Protein AF-A0A5X1EM19-F1 (afdb_monomer_lite)

Secondary structure (DSSP, 8-state):
----------PPPPPP--EEGGGS-HHHHHHHHHHTTTS--SEE-HHHHHHHHHHHH-TT-HHHHHHHHHHHH-HHHHT--HHHHHHHHHHHHHHS-TTSPPPPHHHHHHHHHHHHHS-HHHHHHHHHHHHHHHHSS-------SS------S----------SPPPHHHHHHHHHHTT-SS--TT--HHHHHHHHHHHHTT-HHHHHHHHH-

InterPro domains:
  IPR010584 Exodeoxyribonuclease 8 [PF06630] (14-67)

Radius of gyration: 32.87 Å; chains: 1; bounding box: 52×90×94 Å

Foldseek 3Di:
DDDDDDPPPPDPPDDFDKDALVPDDLLLLLLLLLVCQLDQDRIDTPVSSVVSVVLVVPPVQLQSVLSSVLCVVAPCSVVDDSVVSNVLSVLSCLLAPPPDDRDDSVLSNVLVNVLSVDDPVCNVVSSVVSNVCVVPVPDPPPCPDDDPPPPDPDDPPPPPPPPDDDDPVNVQLVVLLVVDPPDDPVDCVVSSVSSVVCVVVVPVVSVVVVVVD

Structure (mmCIF, N/CA/C/O backbone):
data_AF-A0A5X1EM19-F1
#
_entry.id   AF-A0A5X1EM19-F1
#
loop_
_atom_site.group_PDB
_atom_site.id
_atom_site.type_symbol
_atom_site.label_atom_id
_atom_site.label_alt_id
_atom_site.label_comp_id
_atom_site.label_asym_id
_atom_site.label_entity_id
_atom_site.label_seq_id
_atom_site.pdbx_PDB_ins_code
_atom_site.Cartn_x
_atom_site.Cartn_y
_atom_site.Cartn_z
_atom_site.occupancy
_atom_site.B_iso_or_equiv
_atom_site.auth_seq_id
_atom_site.auth_comp_id
_atom_site.auth_asym_id
_atom_site.auth_atom_id
_atom_site.pdbx_PDB_model_num
ATOM 1 N N . ALA A 1 1 ? -10.021 -37.398 -59.381 1.00 45.16 1 ALA A N 1
ATOM 2 C CA . ALA A 1 1 ? -8.835 -36.879 -58.677 1.00 45.16 1 ALA A CA 1
ATOM 3 C C . ALA A 1 1 ? -8.869 -35.364 -58.785 1.00 45.16 1 ALA A C 1
ATOM 5 O O . ALA A 1 1 ? -9.026 -34.865 -59.891 1.00 45.16 1 ALA A O 1
ATOM 6 N N . GLY A 1 2 ? -8.841 -34.663 -57.658 1.00 38.62 2 GLY A N 1
ATOM 7 C CA . GLY A 1 2 ? -8.964 -33.209 -57.589 1.00 38.62 2 GLY A CA 1
ATOM 8 C C . GLY A 1 2 ? -9.029 -32.794 -56.127 1.00 38.62 2 GLY A C 1
ATOM 9 O O . GLY A 1 2 ? -10.111 -32.572 -55.596 1.00 38.62 2 GLY A O 1
ATOM 10 N N . GLU A 1 3 ? -7.874 -32.842 -55.469 1.00 43.78 3 GLU A N 1
ATOM 11 C CA . GLU A 1 3 ? -7.658 -32.406 -54.091 1.00 43.78 3 GLU A CA 1
ATOM 12 C C . GLU A 1 3 ? -7.867 -30.890 -53.988 1.00 43.78 3 GLU A C 1
ATOM 14 O O . GLU A 1 3 ? -7.172 -30.119 -54.645 1.00 43.78 3 GLU A O 1
ATOM 19 N N . ASN A 1 4 ? -8.801 -30.458 -53.141 1.00 42.69 4 ASN A N 1
ATOM 20 C CA . ASN A 1 4 ? -8.878 -29.069 -52.697 1.00 42.69 4 ASN A CA 1
ATOM 21 C C . ASN A 1 4 ? -8.071 -28.948 -51.403 1.00 42.69 4 ASN A C 1
ATOM 23 O O . ASN A 1 4 ? -8.562 -29.258 -50.318 1.00 42.69 4 ASN A O 1
ATOM 27 N N . GLY A 1 5 ? -6.811 -28.537 -51.551 1.00 42.53 5 GLY A N 1
ATOM 28 C CA . GLY A 1 5 ? -5.924 -28.206 -50.444 1.00 42.53 5 GLY A CA 1
ATOM 29 C C . GLY A 1 5 ? -6.443 -26.998 -49.667 1.00 42.53 5 GLY A C 1
ATOM 30 O O . GLY A 1 5 ? -6.627 -25.914 -50.220 1.00 42.53 5 GLY A O 1
ATOM 31 N N . ILE A 1 6 ? -6.672 -27.197 -48.373 1.00 49.31 6 ILE A N 1
ATOM 32 C CA . ILE A 1 6 ? -6.905 -26.134 -47.399 1.00 49.31 6 ILE A CA 1
ATOM 33 C C . ILE A 1 6 ? -5.574 -25.391 -47.241 1.00 49.31 6 ILE A C 1
ATOM 35 O O . ILE A 1 6 ? -4.603 -25.954 -46.741 1.00 49.31 6 ILE A O 1
ATOM 39 N N . GLN A 1 7 ? -5.508 -24.139 -47.695 1.00 47.47 7 GLN A N 1
ATOM 40 C CA . GLN A 1 7 ? -4.417 -23.237 -47.333 1.00 47.47 7 GLN A CA 1
ATOM 41 C C . GLN A 1 7 ? -4.579 -22.864 -45.855 1.00 47.47 7 GLN A C 1
ATOM 43 O O . GLN A 1 7 ? -5.293 -21.923 -45.515 1.00 47.47 7 GLN A O 1
ATOM 48 N N . GLU A 1 8 ? -3.920 -23.610 -44.969 1.00 45.28 8 GLU A N 1
ATOM 49 C CA . GLU A 1 8 ? -3.631 -23.136 -43.618 1.00 45.28 8 GLU A CA 1
ATOM 50 C C . GLU A 1 8 ? -2.734 -21.899 -43.731 1.00 45.28 8 GLU A C 1
ATOM 52 O O . GLU A 1 8 ? -1.551 -21.977 -44.071 1.00 45.28 8 GLU A O 1
ATOM 57 N N . SER A 1 9 ? -3.314 -20.725 -43.481 1.00 44.69 9 SER A N 1
ATOM 58 C CA . SER A 1 9 ? -2.571 -19.482 -43.320 1.00 44.69 9 SER A CA 1
ATOM 59 C C . SER A 1 9 ? -1.727 -19.586 -42.051 1.00 44.69 9 SER A C 1
ATOM 61 O O . SER A 1 9 ? -2.188 -19.287 -40.947 1.00 44.69 9 SER A O 1
ATOM 63 N N . HIS A 1 10 ? -0.490 -20.045 -42.201 1.00 47.53 10 HIS A N 1
ATOM 64 C CA . HIS A 1 10 ? 0.471 -20.109 -41.114 1.00 47.53 10 HIS A CA 1
ATOM 65 C C . HIS A 1 10 ? 0.969 -18.685 -40.817 1.00 47.53 10 HIS A C 1
ATOM 67 O O . HIS A 1 10 ? 1.990 -18.238 -41.334 1.00 47.53 10 HIS A O 1
ATOM 73 N N . ASN A 1 11 ? 0.204 -17.934 -40.019 1.00 56.44 11 ASN A N 1
ATOM 74 C CA . ASN A 1 11 ? 0.728 -16.731 -39.381 1.00 56.44 11 ASN A CA 1
ATOM 75 C C . ASN A 1 11 ? 1.816 -17.180 -38.391 1.00 56.44 11 ASN A C 1
ATOM 77 O O . ASN A 1 11 ? 1.514 -18.004 -37.521 1.00 56.44 11 ASN A O 1
ATOM 81 N N . PRO A 1 12 ? 3.061 -16.679 -38.488 1.00 57.03 12 PRO A N 1
ATOM 82 C CA . PRO A 1 12 ? 4.057 -16.947 -37.462 1.00 57.03 12 PRO A CA 1
ATOM 83 C C . PRO A 1 12 ? 3.532 -16.417 -36.116 1.00 57.03 12 PRO A C 1
ATOM 85 O O . PRO A 1 12 ? 2.888 -15.361 -36.099 1.00 57.03 12 PRO A O 1
ATOM 88 N N . PRO A 1 13 ? 3.759 -17.125 -34.993 1.00 59.47 13 PRO A N 1
ATOM 89 C CA . PRO A 1 13 ? 3.325 -16.643 -33.690 1.00 59.47 13 PRO A CA 1
ATOM 90 C C . PRO A 1 13 ? 3.940 -15.262 -33.463 1.00 59.47 13 PRO A C 1
ATOM 92 O O . PRO A 1 13 ? 5.154 -15.086 -33.582 1.00 59.47 13 PRO A O 1
ATOM 95 N N . ALA A 1 14 ? 3.094 -14.265 -33.202 1.00 71.19 14 ALA A N 1
ATOM 96 C CA . ALA A 1 14 ? 3.557 -12.927 -32.877 1.00 71.19 14 ALA A CA 1
ATOM 97 C C . ALA A 1 14 ? 4.493 -13.035 -31.668 1.00 71.19 14 ALA A C 1
ATOM 99 O O . ALA A 1 14 ? 4.086 -13.537 -30.619 1.00 71.19 14 ALA A O 1
ATOM 100 N N . ASN A 1 15 ? 5.751 -12.611 -31.825 1.00 70.19 15 ASN A N 1
ATOM 101 C CA . ASN A 1 15 ? 6.691 -12.590 -30.710 1.00 70.19 15 ASN A CA 1
ATOM 102 C C . ASN A 1 15 ? 6.058 -11.814 -29.545 1.00 70.19 15 ASN A C 1
ATOM 104 O O . ASN A 1 15 ? 5.542 -10.713 -29.774 1.00 70.19 15 ASN A O 1
ATOM 108 N N . PRO A 1 16 ? 6.081 -12.359 -28.315 1.00 75.88 16 PRO A N 1
ATOM 109 C CA . PRO A 1 16 ? 5.455 -11.707 -27.179 1.00 75.88 16 PRO A CA 1
ATOM 110 C C . PRO A 1 16 ? 6.093 -10.334 -26.971 1.00 75.88 16 PRO A C 1
ATOM 112 O O . PRO A 1 16 ? 7.309 -10.204 -26.816 1.00 75.88 16 PRO A O 1
ATOM 115 N N . GLN A 1 17 ? 5.266 -9.289 -27.003 1.00 85.12 17 GLN A N 1
ATOM 116 C CA . GLN A 1 17 ? 5.726 -7.929 -26.762 1.00 85.12 17 GLN A CA 1
ATOM 117 C C . GLN A 1 17 ? 5.979 -7.753 -25.262 1.00 85.12 17 GLN A C 1
ATOM 119 O O . GLN A 1 17 ? 5.046 -7.555 -24.484 1.00 85.12 17 GLN A O 1
ATOM 124 N N . LEU A 1 18 ? 7.250 -7.840 -24.866 1.00 93.25 18 LEU A N 1
ATOM 125 C CA . LEU A 1 18 ? 7.687 -7.694 -23.481 1.00 93.25 18 LEU A CA 1
ATOM 126 C C . LEU A 1 18 ? 7.931 -6.222 -23.136 1.00 93.25 18 LEU A C 1
ATOM 128 O O . LEU A 1 18 ? 8.628 -5.502 -23.850 1.00 93.25 18 LEU A O 1
ATOM 132 N N . THR A 1 19 ? 7.374 -5.777 -22.014 1.00 94.31 19 THR A N 1
ATOM 133 C CA . THR A 1 19 ? 7.597 -4.445 -21.441 1.00 94.31 19 THR A CA 1
ATOM 134 C C . THR A 1 19 ? 8.370 -4.578 -20.136 1.00 94.31 19 THR A C 1
ATOM 136 O O . THR A 1 19 ? 8.009 -5.384 -19.286 1.00 94.31 19 THR A O 1
ATOM 139 N N . VAL A 1 20 ? 9.415 -3.773 -19.945 1.00 96.00 20 VAL A N 1
ATOM 140 C CA . VAL A 1 20 ? 10.201 -3.761 -18.701 1.00 96.00 20 VAL A CA 1
ATOM 141 C C . VAL A 1 20 ? 9.358 -3.185 -17.560 1.00 96.00 20 VAL A C 1
ATOM 143 O O . VAL A 1 20 ? 8.893 -2.047 -17.660 1.00 96.00 20 VAL A O 1
ATOM 146 N N . VAL A 1 21 ? 9.207 -3.921 -16.454 1.00 95.19 21 VAL A N 1
ATOM 147 C CA . VAL A 1 21 ? 8.335 -3.524 -15.330 1.00 95.19 21 VAL A CA 1
ATOM 148 C C . VAL A 1 21 ? 8.723 -2.159 -14.769 1.00 95.19 21 VAL A C 1
ATOM 150 O O . VAL A 1 21 ? 7.861 -1.304 -14.595 1.00 95.19 21 VAL A O 1
ATOM 153 N N . ALA A 1 22 ? 10.018 -1.889 -14.593 1.00 93.94 22 ALA A N 1
ATOM 154 C CA . ALA A 1 22 ? 10.515 -0.626 -14.040 1.00 93.94 22 ALA A CA 1
ATOM 155 C C . ALA A 1 22 ? 10.118 0.634 -14.844 1.00 93.94 22 ALA A C 1
ATOM 157 O O . ALA A 1 22 ? 10.191 1.739 -14.311 1.00 93.94 22 ALA A O 1
ATOM 158 N N . THR A 1 23 ? 9.694 0.483 -16.106 1.00 95.00 23 THR A N 1
ATOM 159 C CA . THR A 1 23 ? 9.235 1.596 -16.961 1.00 95.00 23 THR A CA 1
ATOM 160 C C . THR A 1 23 ? 7.747 1.919 -16.798 1.00 95.00 23 THR A C 1
ATOM 162 O O . THR A 1 23 ? 7.272 2.925 -17.323 1.00 95.00 23 THR A O 1
ATOM 165 N N . LEU A 1 24 ? 6.999 1.079 -16.078 1.00 95.56 24 LEU A N 1
ATOM 166 C CA . LEU A 1 24 ? 5.566 1.248 -15.861 1.00 95.56 24 LEU A CA 1
ATOM 167 C C . LEU A 1 24 ? 5.269 2.279 -14.754 1.00 95.56 24 LEU A C 1
ATOM 169 O O . LEU A 1 24 ? 6.118 2.545 -13.896 1.00 95.56 24 LEU A O 1
ATOM 173 N N . PRO A 1 25 ? 4.042 2.834 -14.712 1.00 95.75 25 PRO A N 1
ATOM 174 C CA . PRO A 1 25 ? 3.585 3.636 -13.580 1.00 95.75 25 PRO A CA 1
ATOM 175 C C . PRO A 1 25 ? 3.694 2.867 -12.256 1.00 95.75 25 PRO A C 1
ATOM 177 O O . PRO A 1 25 ? 3.561 1.646 -12.221 1.00 95.75 25 PRO A O 1
ATOM 180 N N . PHE A 1 26 ? 3.892 3.578 -11.143 1.00 96.81 26 PHE A N 1
ATOM 181 C CA . PHE A 1 26 ? 4.164 2.962 -9.836 1.00 96.81 26 PHE A CA 1
ATOM 182 C C . PHE A 1 26 ? 3.130 1.903 -9.419 1.00 96.81 26 PHE A C 1
ATOM 184 O O . PHE A 1 26 ? 3.513 0.806 -9.019 1.00 96.81 26 PHE A O 1
ATOM 191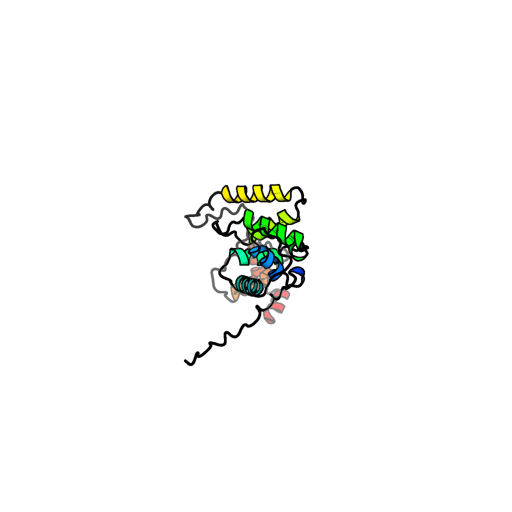 N N . ARG A 1 27 ? 1.830 2.182 -9.579 1.00 97.00 27 ARG A N 1
ATOM 192 C CA . ARG A 1 27 ? 0.767 1.206 -9.285 1.00 97.00 27 ARG A CA 1
ATOM 193 C C . ARG A 1 27 ? 0.921 -0.075 -10.097 1.00 97.00 27 ARG A C 1
ATOM 195 O O . ARG A 1 27 ? 0.879 -1.161 -9.536 1.00 97.00 27 ARG A O 1
ATOM 202 N N . HIS A 1 28 ? 1.192 0.050 -11.394 1.00 97.31 28 HIS A N 1
ATOM 203 C CA . HIS A 1 28 ? 1.405 -1.097 -12.272 1.00 97.31 28 HIS A CA 1
ATOM 204 C C . HIS A 1 28 ? 2.654 -1.893 -11.887 1.00 97.31 28 HIS A C 1
ATOM 206 O O . HIS A 1 28 ? 2.644 -3.110 -12.003 1.00 97.31 28 HIS A O 1
ATOM 212 N N . ARG A 1 29 ? 3.712 -1.234 -11.399 1.00 97.50 29 ARG A N 1
ATOM 213 C CA . ARG A 1 29 ? 4.909 -1.913 -10.871 1.00 97.50 29 ARG A CA 1
ATOM 214 C C . ARG A 1 29 ? 4.574 -2.757 -9.644 1.00 97.50 29 ARG A C 1
ATOM 216 O O . ARG A 1 29 ? 4.930 -3.928 -9.587 1.00 97.50 29 ARG A O 1
ATOM 223 N N . VAL A 1 30 ? 3.818 -2.193 -8.699 1.00 97.56 30 VAL A N 1
ATOM 224 C CA . VAL A 1 30 ? 3.322 -2.919 -7.517 1.00 97.56 30 VAL A CA 1
ATOM 225 C C . VAL A 1 30 ? 2.457 -4.115 -7.931 1.00 97.56 30 VAL A C 1
ATOM 227 O O . VAL A 1 30 ? 2.658 -5.220 -7.434 1.00 97.56 30 VAL A O 1
ATOM 230 N N . LEU A 1 31 ? 1.527 -3.913 -8.868 1.00 97.31 31 LEU A N 1
ATOM 231 C CA . LEU A 1 31 ? 0.624 -4.959 -9.353 1.00 97.31 31 LEU A CA 1
ATOM 232 C C . LEU A 1 31 ? 1.337 -6.035 -10.179 1.00 97.31 31 LEU A C 1
ATOM 234 O O . LEU A 1 31 ? 0.977 -7.202 -10.071 1.00 97.31 31 LEU A O 1
ATOM 238 N N . ALA A 1 32 ? 2.380 -5.686 -10.935 1.00 97.06 32 ALA A N 1
ATOM 239 C CA . ALA A 1 32 ? 3.209 -6.664 -11.634 1.00 97.06 32 ALA A CA 1
ATOM 240 C C . ALA A 1 32 ? 3.822 -7.657 -10.640 1.00 97.06 32 ALA A C 1
ATOM 242 O O . ALA A 1 32 ? 3.699 -8.866 -10.808 1.00 97.06 32 ALA A O 1
ATOM 243 N N . GLN A 1 33 ? 4.395 -7.159 -9.541 1.00 96.44 33 GLN A N 1
ATOM 244 C CA . GLN A 1 33 ? 4.932 -8.040 -8.501 1.00 96.44 33 GLN A CA 1
ATOM 245 C C . GLN A 1 33 ? 3.835 -8.804 -7.742 1.00 96.44 33 GLN A C 1
ATOM 247 O O . GLN A 1 33 ? 4.108 -9.847 -7.157 1.00 96.44 33 GLN A O 1
ATOM 252 N N . TYR A 1 34 ? 2.590 -8.319 -7.753 1.00 95.38 34 TYR A N 1
ATOM 253 C CA . TYR A 1 34 ? 1.461 -9.003 -7.121 1.00 95.38 34 TYR A CA 1
ATOM 254 C C . TYR A 1 34 ? 1.015 -10.244 -7.910 1.00 95.38 34 TYR A C 1
ATOM 256 O O . TYR A 1 34 ? 0.798 -11.303 -7.305 1.00 95.38 34 TYR A O 1
ATOM 264 N N . ILE A 1 35 ? 0.926 -10.125 -9.243 1.00 94.69 35 ILE A N 1
ATOM 265 C CA . ILE A 1 35 ? 0.543 -11.226 -10.146 1.00 94.69 35 ILE A CA 1
ATOM 266 C C . ILE A 1 35 ? 1.669 -12.240 -10.373 1.00 94.69 35 ILE A C 1
ATOM 268 O O . ILE A 1 35 ? 1.393 -13.381 -10.716 1.00 94.69 35 ILE A O 1
ATOM 272 N N . GLY A 1 36 ? 2.929 -11.860 -10.127 1.00 90.19 36 GLY A N 1
ATOM 273 C CA . GLY A 1 36 ? 4.089 -12.755 -10.251 1.00 90.19 36 GLY A CA 1
ATOM 274 C C . GLY A 1 36 ? 4.117 -13.924 -9.260 1.00 90.19 36 GLY A C 1
ATOM 275 O O . GLY A 1 36 ? 5.019 -14.745 -9.317 1.00 90.19 36 GLY A O 1
ATOM 276 N N . ASP A 1 37 ? 3.160 -13.993 -8.335 1.00 85.88 37 ASP A N 1
ATOM 277 C CA . ASP A 1 37 ? 2.975 -15.073 -7.359 1.00 85.88 37 ASP A CA 1
ATOM 278 C C . ASP A 1 37 ? 4.236 -15.549 -6.619 1.00 85.88 37 ASP A C 1
ATOM 280 O O . ASP A 1 37 ? 4.448 -16.730 -6.371 1.00 85.88 37 ASP A O 1
ATOM 284 N N . GLY A 1 38 ? 5.083 -14.597 -6.228 1.00 86.00 38 GLY A N 1
ATOM 285 C CA . GLY A 1 38 ? 6.338 -14.879 -5.535 1.00 86.00 38 GLY A CA 1
ATOM 286 C C . GLY A 1 38 ? 7.565 -14.808 -6.438 1.00 86.00 38 GLY A C 1
ATOM 287 O O . GLY A 1 38 ? 8.651 -14.541 -5.926 1.00 86.00 38 GLY A O 1
ATOM 288 N N . GLU A 1 39 ? 7.395 -14.929 -7.754 1.00 91.69 39 GLU A N 1
ATOM 289 C CA . GLU A 1 39 ? 8.451 -14.710 -8.740 1.00 91.69 39 GLU A CA 1
ATOM 290 C C . GLU A 1 39 ? 8.680 -13.219 -8.990 1.00 91.69 39 GLU A C 1
ATOM 292 O O . GLU A 1 39 ? 7.761 -12.393 -8.995 1.00 91.69 39 GLU A O 1
ATOM 297 N N . TYR A 1 40 ? 9.946 -12.857 -9.181 1.00 93.50 40 TYR A N 1
ATOM 298 C CA . TYR A 1 40 ? 10.326 -11.484 -9.484 1.00 93.50 40 TYR A CA 1
ATOM 299 C C . TYR A 1 40 ? 10.132 -11.204 -10.975 1.00 93.50 40 TYR A C 1
ATOM 301 O O . TYR A 1 40 ? 10.891 -11.696 -11.815 1.00 93.50 40 TYR A O 1
ATOM 309 N N . LEU A 1 41 ? 9.141 -10.377 -11.317 1.00 93.50 41 LEU A N 1
ATOM 310 C CA . LEU A 1 41 ? 8.887 -10.024 -12.713 1.00 93.50 41 LEU A CA 1
ATOM 311 C C . LEU A 1 41 ? 9.785 -8.861 -13.150 1.00 93.50 41 LEU A C 1
ATOM 313 O O . LEU A 1 41 ? 9.620 -7.724 -12.707 1.00 93.50 41 LEU A O 1
ATOM 317 N N . TYR A 1 42 ? 10.718 -9.146 -14.063 1.00 94.62 42 TYR A N 1
ATOM 318 C CA . TYR A 1 42 ? 11.512 -8.127 -14.767 1.00 94.62 42 TYR A CA 1
ATOM 319 C C . TYR A 1 42 ? 10.741 -7.512 -15.941 1.00 94.62 42 TYR A C 1
ATOM 321 O O . TYR A 1 42 ? 10.871 -6.320 -16.234 1.00 94.62 42 TYR A O 1
ATOM 329 N N . HIS A 1 43 ? 9.942 -8.339 -16.614 1.00 94.75 43 HIS A N 1
ATOM 330 C CA . HIS A 1 43 ? 9.167 -7.984 -17.793 1.00 94.75 43 HIS A CA 1
ATOM 331 C C . HIS A 1 43 ? 7.736 -8.477 -17.631 1.00 94.75 43 HIS A C 1
ATOM 333 O O . HIS A 1 43 ? 7.505 -9.483 -16.965 1.00 94.75 43 HIS A O 1
ATOM 339 N N . VAL A 1 44 ? 6.807 -7.775 -18.270 1.00 94.31 44 VAL A N 1
ATOM 340 C CA . VAL A 1 44 ? 5.426 -8.221 -18.444 1.00 94.31 44 VAL A CA 1
ATOM 341 C C . VAL A 1 44 ? 5.096 -8.286 -19.924 1.00 94.31 44 VAL A C 1
ATOM 343 O O . VAL A 1 44 ? 5.493 -7.403 -20.692 1.00 94.31 44 VAL A O 1
ATOM 346 N N . ASP A 1 45 ? 4.389 -9.331 -20.331 1.00 94.56 45 ASP A N 1
ATOM 347 C CA . ASP A 1 45 ? 3.842 -9.430 -21.679 1.00 94.56 45 ASP A CA 1
ATOM 348 C C . ASP A 1 45 ? 2.542 -8.614 -21.830 1.00 94.56 45 ASP A C 1
ATOM 350 O O . ASP A 1 45 ? 2.118 -7.862 -20.945 1.00 94.56 45 ASP A O 1
ATOM 354 N N . THR A 1 46 ? 1.917 -8.719 -23.002 1.00 93.25 46 THR A N 1
ATOM 355 C CA . THR A 1 46 ? 0.696 -7.971 -23.316 1.00 93.25 46 THR A CA 1
ATOM 356 C C . THR A 1 46 ? -0.506 -8.426 -22.489 1.00 93.25 46 THR A C 1
ATOM 358 O O . THR A 1 46 ? -1.344 -7.592 -22.146 1.00 93.25 46 THR A O 1
ATOM 361 N N . ASP A 1 47 ? -0.601 -9.707 -22.149 1.00 93.62 47 ASP A N 1
ATOM 362 C CA . ASP A 1 47 ? -1.741 -10.249 -21.414 1.00 93.62 47 ASP A CA 1
ATOM 363 C C . ASP A 1 47 ? -1.603 -9.974 -19.915 1.00 93.62 47 ASP A C 1
ATOM 365 O O . ASP A 1 47 ? -2.542 -9.462 -19.308 1.00 93.62 47 ASP A O 1
ATOM 369 N N . GLN A 1 48 ? -0.400 -10.115 -19.357 1.00 95.38 48 GLN A N 1
ATOM 370 C CA . GLN A 1 48 ? -0.066 -9.665 -18.004 1.00 95.38 48 GLN A CA 1
ATOM 371 C C . GLN A 1 48 ? -0.300 -8.160 -17.834 1.00 95.38 48 GLN A C 1
ATOM 373 O O . GLN A 1 48 ? -0.811 -7.704 -16.813 1.00 95.38 48 GLN A O 1
ATOM 378 N N . LYS A 1 49 ? 0.020 -7.348 -18.850 1.00 94.62 49 LYS A N 1
ATOM 379 C CA . LYS A 1 49 ? -0.251 -5.904 -18.809 1.00 94.62 49 LYS A CA 1
ATOM 380 C C . LYS A 1 49 ? -1.750 -5.593 -18.796 1.00 94.62 49 LYS A C 1
ATOM 382 O O . LYS A 1 49 ? -2.161 -4.665 -18.096 1.00 94.62 49 LYS A O 1
ATOM 387 N N . LYS A 1 50 ? -2.564 -6.345 -19.547 1.00 95.31 50 LYS A N 1
ATOM 388 C CA . LYS A 1 50 ? -4.032 -6.231 -19.489 1.00 95.31 50 LYS A CA 1
ATOM 389 C C . LYS A 1 50 ? -4.553 -6.652 -18.120 1.00 95.31 50 LYS A C 1
ATOM 391 O O . LYS A 1 50 ? -5.399 -5.950 -17.577 1.00 95.31 50 LYS A O 1
ATOM 396 N N . GLU A 1 51 ? -4.036 -7.741 -17.558 1.00 96.38 51 GLU A N 1
ATOM 397 C CA . GLU A 1 51 ? -4.407 -8.218 -16.225 1.00 96.38 51 GLU A CA 1
ATOM 398 C C . GLU A 1 51 ? -4.110 -7.162 -15.156 1.00 96.38 51 GLU A C 1
ATOM 400 O O . GLU A 1 51 ? -5.000 -6.804 -14.389 1.00 96.38 51 GLU A O 1
ATOM 405 N N . ILE A 1 52 ? -2.910 -6.572 -15.168 1.00 96.56 52 ILE A N 1
ATOM 406 C CA . ILE A 1 52 ? -2.538 -5.469 -14.271 1.00 96.56 52 ILE A CA 1
ATOM 407 C C . ILE A 1 52 ? -3.519 -4.297 -14.394 1.00 96.56 52 ILE A C 1
ATOM 409 O O . ILE A 1 52 ? -3.970 -3.766 -13.380 1.00 96.56 52 ILE A O 1
ATOM 413 N N . ALA A 1 53 ? -3.861 -3.889 -15.620 1.00 95.56 53 ALA A N 1
ATOM 414 C CA . ALA A 1 53 ? -4.804 -2.794 -15.841 1.00 95.56 53 ALA A CA 1
ATOM 415 C C . ALA A 1 53 ? -6.216 -3.137 -15.332 1.00 95.56 53 ALA A C 1
ATOM 417 O O . ALA A 1 53 ? -6.876 -2.294 -14.728 1.00 95.56 53 ALA A O 1
ATOM 418 N N . CYS A 1 54 ? -6.664 -4.381 -15.523 1.00 96.38 54 CYS A N 1
ATOM 419 C CA . CYS A 1 54 ? -7.942 -4.852 -14.993 1.00 96.38 54 CYS A CA 1
ATOM 420 C C . CYS A 1 54 ? -7.942 -4.859 -13.459 1.00 96.38 54 CYS A C 1
ATOM 422 O O . CYS A 1 54 ? -8.909 -4.401 -12.856 1.00 96.38 54 CYS A O 1
ATOM 424 N N . LEU A 1 55 ? -6.851 -5.311 -12.831 1.00 96.00 55 LEU A N 1
ATOM 425 C CA . LEU A 1 55 ? -6.694 -5.318 -11.375 1.00 96.00 55 LEU A CA 1
ATOM 426 C C . LEU A 1 55 ? -6.696 -3.912 -10.776 1.00 96.00 55 LEU A C 1
ATOM 428 O O . LEU A 1 55 ? -7.277 -3.708 -9.714 1.00 96.00 55 LEU A O 1
ATOM 432 N N . GLU A 1 56 ? -6.080 -2.932 -11.443 1.00 94.31 56 GLU A N 1
ATOM 433 C CA . GLU A 1 56 ? -6.138 -1.541 -10.983 1.00 94.31 56 GLU A CA 1
ATOM 434 C C . GLU A 1 56 ? -7.578 -1.003 -10.996 1.00 94.31 56 GLU A C 1
ATOM 436 O O . GLU A 1 56 ? -7.994 -0.313 -10.062 1.00 94.31 56 GLU A O 1
ATOM 441 N N . MET A 1 57 ? -8.347 -1.338 -12.037 1.00 96.00 57 MET A N 1
ATOM 442 C CA . MET A 1 57 ? -9.732 -0.889 -12.208 1.00 96.00 57 MET A CA 1
ATOM 443 C C . MET A 1 57 ? -10.745 -1.663 -11.352 1.00 96.00 57 MET A C 1
ATOM 445 O O . MET A 1 57 ? -11.867 -1.188 -11.153 1.00 96.00 57 MET A O 1
ATOM 449 N N . ASP A 1 58 ? -10.375 -2.834 -10.831 1.00 95.06 58 ASP A N 1
ATOM 450 C CA . ASP A 1 58 ? -11.233 -3.640 -9.968 1.00 95.06 58 ASP A CA 1
ATOM 451 C C . ASP A 1 58 ? -11.322 -3.037 -8.559 1.00 95.06 58 ASP A C 1
ATOM 453 O O . ASP A 1 58 ? -10.570 -3.357 -7.634 1.00 95.06 58 ASP A O 1
ATOM 457 N N . THR A 1 59 ? -12.292 -2.142 -8.395 1.00 92.56 59 THR A N 1
ATOM 458 C CA . THR A 1 59 ? -12.598 -1.491 -7.114 1.00 92.56 59 THR A CA 1
ATOM 459 C C . THR A 1 59 ? -13.244 -2.426 -6.089 1.00 92.56 59 THR A C 1
ATOM 461 O O . THR A 1 59 ? -13.302 -2.073 -4.911 1.00 92.56 59 THR A O 1
ATOM 464 N N . GLN A 1 60 ? -13.719 -3.608 -6.499 1.00 91.94 60 GLN A N 1
ATOM 465 C CA . GLN A 1 60 ? -14.314 -4.590 -5.587 1.00 91.94 60 GLN A CA 1
ATOM 466 C C . GLN A 1 60 ? -13.243 -5.457 -4.920 1.00 91.94 60 GLN A C 1
ATOM 468 O O . GLN A 1 60 ? -13.440 -5.935 -3.797 1.00 91.94 60 GLN A O 1
ATOM 473 N N . ASN A 1 61 ? -12.073 -5.601 -5.548 1.00 91.44 61 ASN A N 1
ATOM 474 C CA . ASN A 1 61 ? -10.926 -6.279 -4.958 1.00 91.44 61 ASN A CA 1
ATOM 475 C C . ASN A 1 61 ? -10.275 -5.431 -3.856 1.00 91.44 61 ASN A C 1
ATOM 477 O O . ASN A 1 61 ? -9.257 -4.765 -4.039 1.00 91.44 61 ASN A O 1
ATOM 481 N N . THR A 1 62 ? -10.865 -5.479 -2.664 1.00 92.12 62 THR A N 1
ATOM 482 C CA . THR A 1 62 ? -10.439 -4.655 -1.524 1.00 92.12 62 THR A CA 1
ATOM 483 C C . THR A 1 62 ? -8.990 -4.937 -1.105 1.00 92.12 62 THR A C 1
ATOM 485 O O . THR A 1 62 ? -8.296 -4.030 -0.652 1.00 92.12 62 THR A O 1
ATOM 488 N N . THR A 1 63 ? -8.503 -6.169 -1.277 1.00 92.00 63 THR A N 1
ATOM 489 C CA . THR A 1 63 ? -7.110 -6.545 -0.983 1.00 92.00 63 THR A CA 1
ATOM 490 C C . THR A 1 63 ? -6.142 -5.796 -1.895 1.00 92.00 63 THR A C 1
ATOM 492 O O . THR A 1 63 ? -5.240 -5.108 -1.415 1.00 92.00 63 THR A O 1
ATOM 495 N N . VAL A 1 64 ? -6.367 -5.859 -3.209 1.00 94.12 64 VAL A N 1
ATOM 496 C CA . VAL A 1 64 ? -5.547 -5.146 -4.196 1.00 94.12 64 VAL A CA 1
ATOM 497 C C . VAL A 1 64 ? -5.658 -3.634 -4.016 1.00 94.12 64 VAL A C 1
ATOM 499 O O . VAL A 1 64 ? -4.637 -2.947 -3.987 1.00 94.12 64 VAL A O 1
ATOM 502 N N . GLN A 1 65 ? -6.869 -3.115 -3.800 1.00 95.69 65 GLN A N 1
ATOM 503 C CA . GLN A 1 65 ? -7.089 -1.687 -3.564 1.00 95.69 65 GLN A CA 1
ATOM 504 C C . GLN A 1 65 ? -6.350 -1.197 -2.308 1.00 95.69 65 GLN A C 1
ATOM 506 O O . GLN A 1 65 ? -5.674 -0.169 -2.339 1.00 95.69 65 GLN A O 1
ATOM 511 N N . ASN A 1 66 ? -6.385 -1.953 -1.208 1.00 95.31 66 ASN A N 1
ATOM 512 C CA . ASN A 1 66 ? -5.649 -1.595 0.006 1.00 95.31 66 ASN A CA 1
ATOM 513 C C . ASN A 1 66 ? -4.131 -1.640 -0.188 1.00 95.31 66 ASN A C 1
ATOM 515 O O . ASN A 1 66 ? -3.433 -0.797 0.378 1.00 95.31 66 ASN A O 1
ATOM 519 N N . LEU A 1 67 ? -3.621 -2.583 -0.985 1.00 96.00 67 LEU A N 1
ATOM 520 C CA . LEU A 1 67 ? -2.206 -2.649 -1.342 1.00 96.00 67 LEU A CA 1
ATOM 521 C C . LEU A 1 67 ? -1.769 -1.393 -2.104 1.00 96.00 67 LEU A C 1
ATOM 523 O O . LEU A 1 67 ? -0.834 -0.723 -1.666 1.00 96.00 67 LEU A O 1
ATOM 527 N N . ILE A 1 68 ? -2.447 -1.047 -3.205 1.00 96.69 68 ILE A N 1
ATOM 528 C CA . ILE A 1 68 ? -2.055 0.111 -4.025 1.00 96.69 68 ILE A CA 1
ATOM 529 C C . ILE A 1 68 ? -2.223 1.427 -3.258 1.00 96.69 68 ILE A C 1
ATOM 531 O O . ILE A 1 68 ? -1.332 2.273 -3.297 1.00 96.69 68 ILE A O 1
ATOM 535 N N . LEU A 1 69 ? -3.300 1.577 -2.476 1.00 96.38 69 LEU A N 1
ATOM 536 C CA . LEU A 1 69 ? -3.522 2.767 -1.656 1.00 96.38 69 LEU A CA 1
ATOM 537 C C . LEU A 1 69 ? -2.442 2.906 -0.583 1.00 96.38 69 LEU A C 1
ATOM 539 O O . LEU A 1 69 ? -1.893 3.991 -0.390 1.00 96.38 69 LEU A O 1
ATOM 543 N N . ALA A 1 70 ? -2.097 1.826 0.118 1.00 96.94 70 ALA A N 1
ATOM 544 C CA . ALA A 1 70 ? -1.051 1.887 1.127 1.00 96.94 70 ALA A CA 1
ATOM 545 C C . ALA A 1 70 ? 0.332 2.147 0.513 1.00 96.94 70 ALA A C 1
ATOM 547 O O . ALA A 1 70 ? 1.106 2.913 1.087 1.00 96.94 70 ALA A O 1
ATOM 548 N N . ALA A 1 71 ? 0.617 1.579 -0.661 1.00 96.69 71 ALA A N 1
ATOM 549 C CA . ALA A 1 71 ? 1.854 1.833 -1.391 1.00 96.69 71 ALA A CA 1
ATOM 550 C C . ALA A 1 71 ? 2.017 3.314 -1.764 1.00 96.69 71 ALA A C 1
ATOM 552 O O . ALA A 1 71 ? 3.115 3.858 -1.659 1.00 96.69 71 ALA A O 1
ATOM 553 N N . GLU A 1 72 ? 0.928 3.994 -2.129 1.00 95.38 72 GLU A N 1
ATOM 554 C CA . GLU A 1 72 ? 0.954 5.433 -2.411 1.00 95.38 72 GLU A CA 1
ATOM 555 C C . GLU A 1 72 ? 1.081 6.309 -1.163 1.00 95.38 72 GLU A C 1
ATOM 557 O O . GLU A 1 72 ? 1.657 7.395 -1.236 1.00 95.38 72 GLU A O 1
ATOM 562 N N . ASN A 1 73 ? 0.552 5.852 -0.025 1.00 95.38 73 ASN A N 1
ATOM 563 C CA . ASN A 1 73 ? 0.538 6.610 1.230 1.00 95.38 73 ASN A CA 1
ATOM 564 C C . ASN A 1 73 ? 1.824 6.455 2.060 1.00 95.38 73 ASN A C 1
ATOM 566 O O . ASN A 1 73 ? 2.061 7.232 2.988 1.00 95.38 73 ASN A O 1
ATOM 570 N N . VAL A 1 74 ? 2.649 5.445 1.777 1.00 96.75 74 VAL A N 1
ATOM 571 C CA . VAL A 1 74 ? 3.907 5.198 2.490 1.00 96.75 74 VAL A CA 1
ATOM 572 C C . VAL A 1 74 ? 5.073 5.695 1.638 1.00 96.75 74 VAL A C 1
ATOM 574 O O . VAL A 1 74 ? 5.499 5.033 0.700 1.00 96.75 74 VAL A O 1
ATOM 577 N N . GLU A 1 75 ? 5.620 6.862 1.991 1.00 95.88 75 GLU A N 1
ATOM 578 C CA . GLU A 1 75 ? 6.708 7.525 1.248 1.00 95.88 75 GLU A CA 1
ATOM 579 C C . GLU A 1 75 ? 7.916 6.615 0.927 1.00 95.88 75 GLU A C 1
ATOM 581 O O . GLU A 1 75 ? 8.350 6.607 -0.228 1.00 95.88 75 GLU A O 1
ATOM 586 N N . PRO A 1 76 ? 8.448 5.805 1.871 1.00 95.50 76 PRO A N 1
ATOM 587 C CA . PRO A 1 76 ? 9.507 4.843 1.557 1.00 95.50 76 PRO A CA 1
ATOM 588 C C . PRO A 1 76 ? 9.115 3.810 0.497 1.00 95.50 76 PRO A C 1
ATOM 590 O O . PRO A 1 76 ? 9.954 3.413 -0.305 1.00 95.50 76 PRO A O 1
ATOM 593 N N . PHE A 1 77 ? 7.846 3.399 0.464 1.00 97.25 77 PHE A N 1
ATOM 594 C CA . PHE A 1 77 ? 7.344 2.453 -0.528 1.00 97.25 77 PHE A CA 1
ATOM 595 C C . PHE A 1 77 ? 7.223 3.128 -1.898 1.00 97.25 77 PHE A C 1
ATOM 597 O O . PHE A 1 77 ? 7.713 2.612 -2.897 1.00 97.25 77 PHE A O 1
ATOM 604 N N . LYS A 1 78 ? 6.677 4.344 -1.948 1.00 95.62 78 LYS A N 1
ATOM 605 C CA . LYS A 1 78 ? 6.574 5.130 -3.184 1.00 95.62 78 LYS A CA 1
ATOM 606 C C . LYS A 1 78 ? 7.928 5.382 -3.863 1.00 95.62 78 LYS A C 1
ATOM 608 O O . LYS A 1 78 ? 7.995 5.489 -5.085 1.00 95.62 78 LYS A O 1
ATOM 613 N N . LYS A 1 79 ? 9.007 5.466 -3.077 1.00 95.06 79 LYS A N 1
ATOM 614 C CA . LYS A 1 79 ? 10.394 5.651 -3.550 1.00 95.06 79 LYS A CA 1
ATOM 615 C C . LYS A 1 79 ? 11.186 4.344 -3.647 1.00 95.06 79 LYS A C 1
ATOM 617 O O . LYS A 1 79 ? 12.381 4.384 -3.935 1.00 95.06 79 LYS A O 1
ATOM 622 N N . ALA A 1 80 ? 10.551 3.201 -3.395 1.00 94.88 80 ALA A N 1
ATOM 623 C CA . ALA A 1 80 ? 11.228 1.917 -3.369 1.00 94.88 80 ALA A CA 1
ATOM 624 C C . ALA A 1 80 ? 11.746 1.523 -4.760 1.00 94.88 80 ALA A C 1
ATOM 626 O O . ALA A 1 80 ? 11.090 1.711 -5.792 1.00 94.88 80 ALA A O 1
ATOM 627 N N . ILE A 1 81 ? 12.933 0.920 -4.771 1.00 94.75 81 ILE A N 1
ATOM 628 C CA . ILE A 1 81 ? 13.455 0.241 -5.955 1.00 94.75 81 ILE A CA 1
ATOM 629 C C . ILE A 1 81 ? 12.658 -1.038 -6.214 1.00 94.75 81 ILE A C 1
ATOM 631 O O . ILE A 1 81 ? 12.039 -1.598 -5.311 1.00 94.75 81 ILE A O 1
ATOM 635 N N . GLU A 1 82 ? 12.718 -1.544 -7.441 1.00 93.38 82 GLU A N 1
ATOM 636 C CA . GLU A 1 82 ? 11.887 -2.672 -7.873 1.00 93.38 82 GLU A CA 1
ATOM 637 C C . GLU A 1 82 ? 12.062 -3.929 -7.001 1.00 93.38 82 GLU A C 1
ATOM 639 O O . GLU A 1 82 ? 11.094 -4.605 -6.668 1.00 93.38 82 GLU A O 1
ATOM 644 N N . HIS A 1 83 ? 13.287 -4.207 -6.550 1.00 94.25 83 HIS A N 1
ATOM 645 C CA . HIS A 1 83 ? 13.561 -5.302 -5.617 1.00 94.25 83 HIS A CA 1
ATOM 646 C C . HIS A 1 83 ? 12.842 -5.142 -4.261 1.00 94.25 83 HIS A C 1
ATOM 648 O O . HIS A 1 83 ? 12.312 -6.116 -3.725 1.00 94.25 83 HIS A O 1
ATOM 654 N N . ASP A 1 84 ? 12.797 -3.930 -3.701 1.00 95.62 84 ASP A N 1
ATOM 655 C CA . ASP A 1 84 ? 12.081 -3.677 -2.445 1.00 95.62 84 ASP A CA 1
ATOM 656 C C . ASP A 1 84 ? 10.562 -3.718 -2.642 1.00 95.62 84 ASP A C 1
ATOM 658 O O . ASP A 1 84 ? 9.867 -4.225 -1.762 1.00 95.62 84 ASP A O 1
ATOM 662 N N . ILE A 1 85 ? 10.056 -3.257 -3.795 1.00 96.75 85 ILE A N 1
ATOM 663 C CA . ILE A 1 85 ? 8.639 -3.395 -4.170 1.00 96.75 85 ILE A CA 1
ATOM 664 C C . ILE A 1 85 ? 8.249 -4.870 -4.158 1.00 96.75 85 ILE A C 1
ATOM 666 O O . ILE A 1 85 ? 7.318 -5.247 -3.451 1.00 96.75 85 ILE A O 1
ATOM 670 N N . HIS A 1 86 ? 9.000 -5.715 -4.864 1.00 96.50 86 HIS A N 1
ATOM 671 C CA . HIS A 1 86 ? 8.746 -7.150 -4.898 1.00 96.50 86 HIS A CA 1
ATOM 672 C C . HIS A 1 86 ? 8.735 -7.775 -3.498 1.00 96.50 86 HIS A C 1
ATOM 674 O O . HIS A 1 86 ? 7.785 -8.463 -3.123 1.00 96.50 86 HIS A O 1
ATOM 680 N N . LYS A 1 87 ? 9.755 -7.488 -2.676 1.00 96.25 87 LYS A N 1
ATOM 681 C CA . LYS A 1 87 ? 9.815 -8.017 -1.307 1.00 96.25 87 LYS A CA 1
ATOM 682 C C . LYS A 1 87 ? 8.654 -7.536 -0.442 1.00 96.25 87 LYS A C 1
ATOM 684 O O . LYS A 1 87 ? 8.121 -8.327 0.329 1.00 96.25 87 LYS A O 1
ATOM 689 N N . ALA A 1 88 ? 8.268 -6.267 -0.551 1.00 96.50 88 ALA A N 1
ATOM 690 C CA . ALA A 1 88 ? 7.149 -5.705 0.197 1.00 96.50 88 ALA A CA 1
ATOM 691 C C . ALA A 1 88 ? 5.805 -6.318 -0.233 1.00 96.50 88 ALA A C 1
ATOM 693 O O . ALA A 1 88 ? 4.986 -6.643 0.624 1.00 96.50 88 ALA A O 1
ATOM 694 N N . VAL A 1 89 ? 5.591 -6.530 -1.534 1.00 96.50 89 VAL A N 1
ATOM 695 C CA . VAL A 1 89 ? 4.371 -7.157 -2.066 1.00 96.50 89 VAL A CA 1
ATOM 696 C C . VAL A 1 89 ? 4.271 -8.624 -1.645 1.00 96.50 89 VAL A C 1
ATOM 698 O O . VAL A 1 89 ? 3.225 -9.054 -1.160 1.00 96.50 89 VAL A O 1
ATOM 701 N N . ASN A 1 90 ? 5.367 -9.381 -1.717 1.00 95.06 90 ASN A N 1
ATOM 702 C CA . ASN A 1 90 ? 5.392 -10.764 -1.235 1.00 95.06 90 ASN A CA 1
ATOM 703 C C . ASN A 1 90 ? 5.160 -10.852 0.278 1.00 95.06 90 ASN A C 1
ATOM 705 O O . ASN A 1 90 ? 4.400 -11.700 0.744 1.00 95.06 90 ASN A O 1
ATOM 709 N N . ALA A 1 91 ? 5.765 -9.947 1.048 1.00 95.38 91 ALA A N 1
ATOM 710 C CA . ALA A 1 91 ? 5.523 -9.829 2.480 1.00 95.38 91 ALA A CA 1
ATOM 711 C C . ALA A 1 91 ? 4.045 -9.526 2.782 1.00 95.38 91 ALA A C 1
ATOM 713 O O . ALA A 1 91 ? 3.456 -10.136 3.673 1.00 95.38 91 ALA A O 1
ATOM 714 N N . TYR A 1 92 ? 3.422 -8.644 1.998 1.00 94.81 92 TYR A N 1
ATOM 715 C CA . TYR A 1 92 ? 1.999 -8.339 2.099 1.00 94.81 92 TYR A CA 1
ATOM 716 C C . TYR A 1 92 ? 1.121 -9.571 1.849 1.00 94.81 92 TYR A C 1
ATOM 718 O O . TYR A 1 92 ? 0.266 -9.861 2.681 1.00 94.81 92 TYR A O 1
ATOM 726 N N . LYS A 1 93 ? 1.364 -10.342 0.779 1.00 92.69 93 LYS A N 1
ATOM 727 C CA . LYS A 1 93 ? 0.607 -11.580 0.492 1.00 92.69 93 LYS A CA 1
ATOM 728 C C . LYS A 1 93 ? 0.751 -12.625 1.608 1.00 92.69 93 LYS A C 1
ATOM 730 O O . LYS A 1 93 ? -0.205 -13.333 1.905 1.00 92.69 93 LYS A O 1
ATOM 735 N N . GLN A 1 94 ? 1.919 -12.703 2.252 1.00 91.94 94 GLN A N 1
ATOM 736 C CA . GLN A 1 94 ? 2.151 -13.619 3.378 1.00 91.94 94 GLN A CA 1
ATOM 737 C C . GLN A 1 94 ? 1.412 -13.198 4.654 1.00 91.94 94 GLN A C 1
ATOM 739 O O . GLN A 1 94 ? 0.887 -14.046 5.373 1.00 91.94 94 GLN A O 1
ATOM 744 N N . VAL A 1 95 ? 1.377 -11.897 4.951 1.00 92.12 95 VAL A N 1
ATOM 745 C CA . VAL A 1 95 ? 0.688 -11.365 6.138 1.00 92.12 95 VAL A CA 1
ATOM 746 C C . VAL A 1 95 ? -0.831 -11.338 5.938 1.00 92.12 95 VAL A C 1
ATOM 748 O O . VAL A 1 95 ? -1.581 -11.576 6.885 1.00 92.12 95 VAL A O 1
ATOM 751 N N . PHE A 1 96 ? -1.284 -11.075 4.712 1.00 90.31 96 PHE A N 1
ATOM 752 C CA . PHE A 1 96 ? -2.687 -10.906 4.344 1.00 90.31 96 PHE A CA 1
ATOM 753 C C . PHE A 1 96 ? -3.062 -11.856 3.192 1.00 90.31 96 PHE A C 1
ATOM 755 O O . PHE A 1 96 ? -3.131 -11.430 2.036 1.00 90.31 96 PHE A O 1
ATOM 762 N N . PRO A 1 97 ? -3.292 -13.150 3.483 1.00 83.19 97 PRO A N 1
ATOM 763 C CA . PRO A 1 97 ? -3.667 -14.122 2.461 1.00 83.19 97 PRO A CA 1
ATOM 764 C C . PRO A 1 97 ? -5.039 -13.795 1.853 1.00 83.19 97 PRO A C 1
ATOM 766 O O . PRO A 1 97 ? -5.924 -13.290 2.545 1.00 83.19 97 PRO A O 1
ATOM 769 N N . VAL A 1 98 ? -5.218 -14.119 0.567 1.00 76.38 98 VAL A N 1
ATOM 770 C CA . VAL A 1 98 ? -6.441 -13.822 -0.212 1.00 76.38 98 VAL A CA 1
ATOM 771 C C . VAL A 1 98 ? -7.678 -14.503 0.382 1.00 76.38 98 VAL A C 1
ATOM 773 O O . VAL A 1 98 ? -8.733 -13.881 0.462 1.00 76.38 98 VAL A O 1
ATOM 776 N N . ASP A 1 99 ? -7.525 -15.727 0.889 1.00 75.19 99 ASP A N 1
ATOM 777 C CA . ASP A 1 99 ? -8.600 -16.493 1.542 1.00 75.19 99 ASP A CA 1
ATOM 778 C C . ASP A 1 99 ? -8.855 -16.061 2.999 1.00 75.19 99 ASP A C 1
ATOM 780 O O . ASP A 1 99 ? -9.715 -16.601 3.697 1.00 75.19 99 ASP A O 1
ATOM 784 N N . GLY A 1 100 ? -8.061 -15.111 3.496 1.00 73.19 100 GLY A N 1
ATOM 785 C CA . GLY A 1 100 ? -8.135 -14.603 4.853 1.00 73.19 100 GLY A CA 1
ATOM 786 C C . GLY A 1 100 ? -9.132 -13.461 5.023 1.00 73.19 100 GLY A C 1
ATOM 787 O O . GLY A 1 100 ? -9.816 -13.004 4.109 1.00 73.19 100 GLY A O 1
ATOM 788 N N . LYS A 1 101 ? -9.186 -12.935 6.249 1.00 80.44 101 LYS A N 1
ATOM 789 C CA . LYS A 1 101 ? -9.916 -11.698 6.516 1.00 80.44 101 LYS A CA 1
ATOM 790 C C . LYS A 1 101 ? -9.219 -10.537 5.805 1.00 80.44 101 LYS A C 1
ATOM 792 O O . LYS A 1 101 ? -8.060 -10.247 6.102 1.00 80.44 101 LYS A O 1
ATOM 797 N N . VAL A 1 102 ? -9.963 -9.826 4.959 1.00 80.62 102 VAL A N 1
ATOM 798 C CA . VAL A 1 102 ? -9.479 -8.614 4.289 1.00 80.62 102 VAL A CA 1
ATOM 799 C C . VAL A 1 102 ? -8.983 -7.608 5.338 1.00 80.62 102 VAL A C 1
ATOM 801 O O . VAL A 1 102 ? -9.736 -7.260 6.260 1.00 80.62 102 VAL A O 1
ATOM 804 N N . PRO A 1 103 ? -7.725 -7.144 5.248 1.00 83.81 103 PRO A N 1
ATOM 805 C CA . PRO A 1 103 ? -7.202 -6.177 6.197 1.00 83.81 103 PRO A CA 1
ATOM 806 C C . PRO A 1 103 ? -7.852 -4.814 6.005 1.00 83.81 103 PRO A C 1
ATOM 808 O O . PRO A 1 103 ? -8.153 -4.403 4.892 1.00 83.81 103 PRO A O 1
ATOM 811 N N . GLU A 1 104 ? -8.002 -4.062 7.092 1.00 90.31 104 GLU A N 1
ATOM 812 C CA . GLU A 1 104 ? -8.350 -2.644 7.001 1.00 90.31 104 GLU A CA 1
ATOM 813 C C . GLU A 1 104 ? -7.189 -1.848 6.384 1.00 90.31 104 GLU A C 1
ATOM 815 O O . GLU A 1 104 ? -6.015 -2.126 6.665 1.00 90.31 104 GLU A O 1
ATOM 820 N N . LEU A 1 105 ? -7.498 -0.795 5.620 1.00 92.50 105 LEU A N 1
ATOM 821 C CA . LEU A 1 105 ? -6.491 0.072 4.995 1.00 92.50 105 LEU A CA 1
ATOM 822 C C . LEU A 1 105 ? -5.475 0.611 6.016 1.00 92.50 105 LEU A C 1
ATOM 824 O O . LEU A 1 105 ? -4.268 0.524 5.803 1.00 92.50 105 LEU A O 1
ATOM 828 N N . CYS A 1 106 ? -5.939 1.100 7.171 1.00 93.31 106 CYS A N 1
ATOM 829 C CA . CYS A 1 106 ? -5.055 1.602 8.228 1.00 93.31 106 CYS A CA 1
ATOM 830 C C . CYS A 1 106 ? -4.098 0.528 8.768 1.00 93.31 106 CYS A C 1
ATOM 832 O O . CYS A 1 106 ? -2.975 0.850 9.150 1.00 93.31 106 CYS A O 1
ATOM 834 N N . THR A 1 107 ? -4.529 -0.736 8.807 1.00 93.69 107 THR A N 1
ATOM 835 C CA . THR A 1 107 ? -3.678 -1.861 9.225 1.00 93.69 107 THR A CA 1
ATOM 836 C C . THR A 1 107 ? -2.604 -2.127 8.173 1.00 93.69 107 THR A C 1
ATOM 838 O O . THR A 1 107 ? -1.434 -2.264 8.521 1.00 93.69 107 THR A O 1
ATOM 841 N N . THR A 1 108 ? -2.980 -2.095 6.894 1.00 95.38 108 THR A N 1
ATOM 842 C CA . THR A 1 108 ? -2.050 -2.247 5.767 1.00 95.38 108 THR A CA 1
ATOM 843 C C . THR A 1 108 ? -0.995 -1.134 5.743 1.00 95.38 108 THR A C 1
ATOM 845 O O . THR A 1 108 ? 0.198 -1.406 5.629 1.00 95.38 108 THR A O 1
ATOM 848 N N . ILE A 1 109 ? -1.403 0.126 5.939 1.00 95.69 109 ILE A N 1
ATOM 849 C CA . ILE A 1 109 ? -0.480 1.270 6.022 1.00 95.69 109 ILE A CA 1
ATOM 850 C C . ILE A 1 109 ? 0.495 1.113 7.197 1.00 95.69 109 ILE A C 1
ATOM 852 O O . ILE A 1 109 ? 1.686 1.380 7.041 1.00 95.69 109 ILE A O 1
ATOM 856 N N . LYS A 1 110 ? 0.011 0.691 8.375 1.00 96.00 110 LYS A N 1
ATOM 857 C CA . LYS A 1 110 ? 0.870 0.448 9.547 1.00 96.00 110 LYS A CA 1
ATOM 858 C C . LYS A 1 110 ? 1.906 -0.636 9.266 1.00 96.00 110 LYS A C 1
ATOM 860 O O . LYS A 1 110 ? 3.083 -0.404 9.524 1.00 96.00 110 LYS A O 1
ATOM 865 N N . PHE A 1 111 ? 1.482 -1.755 8.679 1.00 96.50 111 PHE A N 1
ATOM 866 C CA . PHE A 1 111 ? 2.383 -2.834 8.284 1.00 96.50 111 PHE A CA 1
ATOM 867 C C . PHE A 1 111 ? 3.510 -2.329 7.379 1.00 96.50 111 PHE A C 1
ATOM 869 O O . PHE A 1 111 ? 4.676 -2.548 7.686 1.00 96.50 111 PHE A O 1
ATOM 876 N N . PHE A 1 112 ? 3.192 -1.592 6.309 1.00 97.56 112 PHE A N 1
ATOM 877 C CA . PHE A 1 112 ? 4.231 -1.089 5.409 1.00 97.56 112 PHE A CA 1
ATOM 878 C C . PHE A 1 112 ? 5.153 -0.064 6.071 1.00 97.56 112 PHE A C 1
ATOM 880 O O . PHE A 1 112 ? 6.357 -0.100 5.831 1.00 97.56 112 PHE A O 1
ATOM 887 N N . LYS A 1 113 ? 4.640 0.815 6.940 1.00 96.81 113 LYS A N 1
ATOM 888 C CA . LYS A 1 113 ? 5.503 1.723 7.714 1.00 96.81 113 LYS A CA 1
ATOM 889 C C . LYS A 1 113 ? 6.513 0.943 8.555 1.00 96.81 113 LYS A C 1
ATOM 891 O O . LYS A 1 113 ? 7.702 1.224 8.473 1.00 96.81 113 LYS A O 1
ATOM 896 N N . GLU A 1 114 ? 6.060 -0.065 9.295 1.00 96.75 114 GLU A N 1
ATOM 897 C CA . GLU A 1 114 ? 6.944 -0.916 10.098 1.00 96.75 114 GLU A CA 1
ATOM 898 C C . GLU A 1 114 ? 7.916 -1.729 9.226 1.00 96.75 114 GLU A C 1
ATOM 900 O O . GLU A 1 114 ? 9.103 -1.791 9.533 1.00 96.75 114 GLU A O 1
ATOM 905 N N . TRP A 1 115 ? 7.453 -2.284 8.102 1.00 96.88 115 TRP A N 1
ATOM 906 C CA . TRP A 1 115 ? 8.273 -3.056 7.161 1.00 96.88 115 TRP A CA 1
ATOM 907 C C . TRP A 1 115 ? 9.431 -2.249 6.569 1.00 96.88 115 TRP A C 1
ATOM 909 O O . TRP A 1 115 ? 10.561 -2.735 6.492 1.00 96.88 115 TRP A O 1
ATOM 919 N N . PHE A 1 116 ? 9.152 -1.014 6.142 1.00 95.38 116 PHE A N 1
ATOM 920 C CA . PHE A 1 116 ? 10.161 -0.129 5.565 1.00 95.38 116 PHE A CA 1
ATOM 921 C C . PHE A 1 116 ? 11.061 0.517 6.625 1.00 95.38 116 PHE A C 1
ATOM 923 O O . PHE A 1 116 ? 12.204 0.836 6.310 1.00 95.38 116 PHE A O 1
ATOM 930 N N . SER A 1 117 ? 10.587 0.683 7.865 1.00 95.19 117 SER A N 1
ATOM 931 C CA . SER A 1 117 ? 11.418 1.129 8.992 1.00 95.19 117 SER A CA 1
ATOM 932 C C . SER A 1 117 ? 12.302 0.022 9.572 1.00 95.19 117 SER A C 1
ATOM 934 O O . SER A 1 117 ? 13.324 0.325 10.182 1.00 95.19 117 SER A O 1
ATOM 936 N N . ALA A 1 118 ? 11.931 -1.247 9.400 1.00 93.69 118 ALA A N 1
ATOM 937 C CA . ALA A 1 118 ? 12.715 -2.375 9.878 1.00 93.69 118 ALA A CA 1
ATOM 938 C C . ALA A 1 118 ? 13.970 -2.618 9.027 1.00 93.69 118 ALA A C 1
ATOM 940 O O . ALA A 1 118 ? 13.949 -2.537 7.793 1.00 93.69 118 ALA A O 1
ATOM 941 N N . GLU A 1 119 ? 15.055 -3.007 9.699 1.00 90.69 119 GLU A N 1
ATOM 942 C CA . GLU A 1 119 ? 16.276 -3.471 9.043 1.00 90.69 119 GLU A CA 1
ATOM 943 C C . GLU A 1 119 ? 15.993 -4.673 8.136 1.00 90.69 119 GLU A C 1
ATOM 945 O O . GLU A 1 119 ? 15.191 -5.551 8.465 1.00 90.69 119 GLU A O 1
ATOM 950 N N . HIS A 1 120 ? 16.704 -4.758 7.008 1.00 88.06 120 HIS A N 1
ATOM 951 C CA . HIS A 1 120 ? 16.499 -5.811 6.010 1.00 88.06 120 HIS A CA 1
ATOM 952 C C . HIS A 1 120 ? 16.581 -7.236 6.587 1.00 88.06 120 HIS A C 1
ATOM 954 O O . HIS A 1 120 ? 15.864 -8.116 6.114 1.00 88.06 120 HIS A O 1
ATOM 960 N N . ILE A 1 121 ? 17.409 -7.454 7.615 1.00 90.62 121 ILE A N 1
ATOM 961 C CA . ILE A 1 121 ? 17.571 -8.745 8.304 1.00 90.62 121 ILE A CA 1
ATOM 962 C C . ILE A 1 121 ? 16.320 -9.092 9.131 1.00 90.62 121 ILE A C 1
ATOM 964 O O . ILE A 1 121 ? 15.893 -10.245 9.168 1.00 90.62 121 ILE A O 1
ATOM 968 N N . ASN A 1 122 ? 15.683 -8.087 9.735 1.00 92.06 122 ASN A N 1
ATOM 969 C CA . ASN A 1 122 ? 14.543 -8.256 10.640 1.00 92.06 122 ASN A CA 1
ATOM 970 C C . ASN A 1 122 ? 13.200 -8.328 9.909 1.00 92.06 122 ASN A C 1
ATOM 972 O O . ASN A 1 122 ? 12.215 -8.800 10.472 1.00 92.06 122 ASN A O 1
ATOM 976 N N . ARG A 1 123 ? 13.150 -7.922 8.636 1.00 92.25 123 ARG A N 1
ATOM 977 C CA . ARG A 1 123 ? 11.949 -7.997 7.792 1.00 92.25 123 ARG A CA 1
ATOM 978 C C . ARG A 1 123 ? 11.327 -9.401 7.797 1.00 92.25 123 ARG A C 1
ATOM 980 O O . ARG A 1 123 ? 10.149 -9.551 8.096 1.00 92.25 123 ARG A O 1
ATOM 987 N N . GLY A 1 124 ? 12.109 -10.460 7.584 1.00 91.38 124 GLY A N 1
ATOM 988 C CA . GLY A 1 124 ? 11.578 -11.834 7.604 1.00 91.38 124 GLY A CA 1
ATOM 989 C C . GLY A 1 124 ? 10.897 -12.222 8.927 1.00 91.38 124 GLY A C 1
ATOM 990 O O . GLY A 1 124 ? 9.875 -12.909 8.919 1.00 91.38 124 GLY A O 1
ATOM 991 N N . LEU A 1 125 ? 11.429 -11.750 10.059 1.00 93.69 125 LEU A N 1
ATOM 992 C CA . LEU A 1 125 ? 10.824 -11.946 11.379 1.00 93.69 125 LEU A CA 1
ATOM 993 C C . LEU A 1 125 ? 9.542 -11.116 11.532 1.00 93.69 125 LEU A C 1
ATOM 995 O O . LEU A 1 125 ? 8.525 -11.639 11.980 1.00 93.69 125 LEU A O 1
ATOM 999 N N . LEU A 1 126 ? 9.566 -9.862 11.074 1.00 95.50 126 LEU A N 1
ATOM 1000 C CA . LEU A 1 126 ? 8.435 -8.941 11.140 1.00 95.50 126 LEU A CA 1
ATOM 1001 C C . LEU A 1 126 ? 7.192 -9.487 10.425 1.00 95.50 126 LEU A C 1
ATOM 1003 O O . LEU A 1 126 ? 6.097 -9.398 10.973 1.00 95.50 126 LEU A O 1
ATOM 1007 N N . VAL A 1 127 ? 7.338 -10.109 9.248 1.00 94.69 127 VAL A N 1
ATOM 1008 C CA . VAL A 1 127 ? 6.210 -10.775 8.555 1.00 94.69 127 VAL A CA 1
ATOM 1009 C C . VAL A 1 127 ? 5.602 -11.883 9.406 1.00 94.69 127 VAL A C 1
ATOM 1011 O O . VAL A 1 127 ? 4.380 -11.960 9.520 1.00 94.69 127 VAL A O 1
ATOM 1014 N N . LYS A 1 128 ? 6.432 -12.727 10.030 1.00 93.69 128 LYS A N 1
ATOM 1015 C CA . LYS A 1 128 ? 5.944 -13.829 10.869 1.00 93.69 128 LYS A CA 1
ATOM 1016 C C . LYS A 1 128 ? 5.198 -13.299 12.087 1.00 93.69 128 LYS A C 1
ATOM 1018 O O . LYS A 1 128 ? 4.102 -13.767 12.380 1.00 93.69 128 LYS A O 1
ATOM 1023 N N . GLU A 1 129 ? 5.753 -12.290 12.755 1.00 93.00 129 GLU A N 1
ATOM 1024 C CA . GLU A 1 129 ? 5.085 -11.635 13.879 1.00 93.00 129 GLU A CA 1
ATOM 1025 C C . GLU A 1 129 ? 3.752 -11.015 13.467 1.00 93.00 129 GLU A C 1
ATOM 1027 O O . GLU A 1 129 ? 2.760 -11.172 14.172 1.00 93.00 129 GLU A O 1
ATOM 1032 N N . TRP A 1 130 ? 3.698 -10.333 12.323 1.00 94.00 130 TRP A N 1
ATOM 1033 C CA . TRP A 1 130 ? 2.464 -9.743 11.816 1.00 94.00 130 TRP A CA 1
ATOM 1034 C C . TRP A 1 130 ? 1.406 -10.795 11.478 1.00 94.00 130 TRP A C 1
ATOM 1036 O O . TRP A 1 130 ? 0.250 -10.634 11.875 1.00 94.00 130 TRP A O 1
ATOM 1046 N N . ALA A 1 131 ? 1.791 -11.888 10.817 1.00 90.62 131 ALA A N 1
ATOM 1047 C CA . ALA A 1 131 ? 0.887 -12.995 10.525 1.00 90.62 131 ALA A CA 1
ATOM 1048 C C . ALA A 1 131 ? 0.311 -13.609 11.816 1.00 90.62 131 ALA A C 1
ATOM 1050 O O . ALA A 1 131 ? -0.899 -13.809 11.923 1.00 90.62 131 ALA A O 1
ATOM 1051 N N . GLU A 1 132 ? 1.144 -13.833 12.837 1.00 89.06 132 GLU A N 1
ATOM 1052 C CA . GLU A 1 132 ? 0.693 -14.342 14.139 1.00 89.06 132 GLU A CA 1
ATOM 1053 C C . GLU A 1 132 ? -0.176 -13.333 14.904 1.00 89.06 132 GLU A C 1
ATOM 1055 O O . GLU A 1 132 ? -1.210 -13.703 15.460 1.00 89.06 132 GLU A O 1
ATOM 1060 N N . ARG A 1 133 ? 0.168 -12.039 14.888 1.00 87.50 133 ARG A N 1
ATOM 1061 C CA . ARG A 1 133 ? -0.648 -10.972 15.498 1.00 87.50 133 ARG A CA 1
ATOM 1062 C C . ARG A 1 133 ? -2.044 -10.897 14.884 1.00 87.50 133 ARG A C 1
ATOM 1064 O O . ARG A 1 133 ? -2.993 -10.587 15.597 1.00 87.50 133 ARG A O 1
ATOM 1071 N N . LEU A 1 134 ? -2.183 -11.158 13.583 1.00 84.38 134 LEU A N 1
ATOM 1072 C CA . LEU A 1 134 ? -3.477 -11.141 12.897 1.00 84.38 134 LEU A CA 1
ATOM 1073 C C . LEU A 1 134 ? -4.312 -12.390 13.184 1.00 84.38 134 LEU A C 1
ATOM 1075 O O . LEU A 1 134 ? -5.520 -12.254 13.373 1.00 84.38 134 LEU A O 1
ATOM 1079 N N . LYS A 1 135 ? -3.685 -13.570 13.281 1.00 82.38 135 LYS A N 1
ATOM 1080 C CA . LYS A 1 135 ? -4.354 -14.813 13.708 1.00 82.38 135 LYS A CA 1
ATOM 1081 C C . LYS A 1 135 ? -4.844 -14.730 15.152 1.00 82.38 135 LYS A C 1
ATOM 1083 O O . LYS A 1 135 ? -5.972 -15.108 15.447 1.00 82.38 135 LYS A O 1
ATOM 1088 N N . ASN A 1 136 ? -4.002 -14.194 16.033 1.00 74.94 136 ASN A N 1
ATOM 1089 C CA . ASN A 1 136 ? -4.267 -14.089 17.467 1.00 74.94 136 ASN A CA 1
ATOM 1090 C C . ASN A 1 136 ? -5.015 -12.809 17.841 1.00 74.94 136 ASN A C 1
ATOM 1092 O O . ASN A 1 136 ? -5.251 -12.562 19.024 1.00 74.94 136 ASN A O 1
ATOM 1096 N N . LYS A 1 137 ? -5.386 -11.978 16.857 1.00 67.81 137 LYS A N 1
ATOM 1097 C CA . LYS A 1 137 ? -6.178 -10.781 17.113 1.00 67.81 137 LYS A CA 1
ATOM 1098 C C . LYS A 1 137 ? -7.523 -11.261 17.659 1.00 67.81 137 LYS A C 1
ATOM 1100 O O . LYS A 1 137 ? -8.265 -11.902 16.908 1.00 67.81 137 LYS A O 1
ATOM 1105 N N . PRO A 1 138 ? -7.858 -10.984 18.935 1.00 56.56 138 PRO A N 1
ATOM 1106 C CA . PRO A 1 138 ? -9.162 -11.355 19.452 1.00 56.56 138 PRO A CA 1
ATOM 1107 C C . PRO A 1 138 ? -10.208 -10.759 18.516 1.00 56.56 138 PRO A C 1
ATOM 1109 O O . PRO A 1 138 ? -10.021 -9.640 18.013 1.00 56.56 138 PRO A O 1
ATOM 1112 N N . ALA A 1 139 ? -11.271 -11.525 18.237 1.00 51.44 139 ALA A N 1
ATOM 1113 C CA . ALA A 1 139 ? -12.399 -11.024 17.464 1.00 51.44 139 ALA A CA 1
ATOM 1114 C C . ALA A 1 139 ? -12.705 -9.608 17.968 1.00 51.44 139 ALA A C 1
ATOM 1116 O O . ALA A 1 139 ? -12.708 -9.419 19.192 1.00 51.44 139 ALA A O 1
ATOM 1117 N N . PRO A 1 140 ? -12.908 -8.610 17.078 1.00 48.28 140 PRO A N 1
ATOM 1118 C CA . PRO A 1 140 ? -13.356 -7.306 17.532 1.00 48.28 140 PRO A CA 1
ATOM 1119 C C . PRO A 1 140 ? -14.533 -7.609 18.435 1.00 48.28 140 PRO A C 1
ATOM 1121 O O . PRO A 1 140 ? -15.455 -8.289 17.973 1.00 48.28 140 PRO A O 1
ATOM 1124 N N . VAL A 1 141 ? -14.443 -7.241 19.719 1.00 43.97 141 VAL A N 1
ATOM 1125 C CA . VAL A 1 141 ? -15.550 -7.432 20.650 1.00 43.97 141 VAL A CA 1
ATOM 1126 C C . VAL A 1 141 ? -16.741 -6.873 19.904 1.00 43.97 141 VAL A C 1
ATOM 1128 O O . VAL A 1 141 ? -16.775 -5.671 19.624 1.00 43.97 141 VAL A O 1
ATOM 1131 N N . LYS A 1 142 ? -17.655 -7.751 19.466 1.00 46.19 142 LYS A N 1
ATOM 1132 C CA . LYS A 1 142 ? -18.922 -7.302 18.923 1.00 46.19 142 LYS A CA 1
ATOM 1133 C C . LYS A 1 142 ? -19.480 -6.513 20.087 1.00 46.19 142 LYS A C 1
ATOM 1135 O O . LYS A 1 142 ? -19.845 -7.096 21.103 1.00 46.19 142 LYS A O 1
ATOM 1140 N N . LYS A 1 143 ? -19.458 -5.188 19.991 1.00 43.72 143 LYS A N 1
ATOM 1141 C CA . LYS A 1 143 ? -20.234 -4.339 20.879 1.00 43.72 143 LYS A CA 1
ATOM 1142 C C . LYS A 1 143 ? -21.684 -4.581 20.473 1.00 43.72 143 LYS A C 1
ATOM 11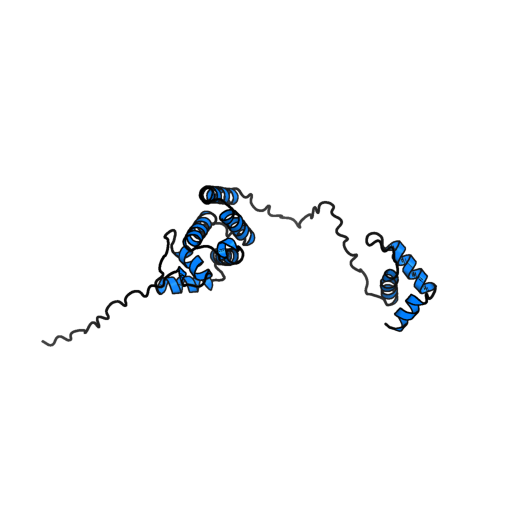44 O O . LYS A 1 143 ? -22.297 -3.792 19.770 1.00 43.72 143 LYS A O 1
ATOM 1149 N N . THR A 1 144 ? -22.202 -5.758 20.821 1.00 42.19 144 THR A N 1
ATOM 1150 C CA . THR A 1 144 ? -23.628 -6.029 20.910 1.00 42.19 144 THR A CA 1
ATOM 1151 C C . THR A 1 144 ? -24.104 -5.209 22.090 1.00 42.19 144 THR A C 1
ATOM 1153 O O . THR A 1 144 ? -24.054 -5.637 23.239 1.00 42.19 144 THR A O 1
ATOM 1156 N N . GLY A 1 145 ? -24.436 -3.965 21.780 1.00 53.53 145 GLY A N 1
ATOM 1157 C CA . GLY A 1 145 ? -24.874 -2.953 22.719 1.00 53.53 145 GLY A CA 1
ATOM 1158 C C . GLY A 1 145 ? -24.415 -1.582 22.226 1.00 53.53 145 GLY A C 1
ATOM 1159 O O . GLY A 1 145 ? -23.247 -1.454 21.844 1.00 53.53 145 GLY A O 1
ATOM 1160 N N . PRO A 1 146 ? -25.291 -0.559 22.206 1.00 43.38 146 PRO A N 1
ATOM 1161 C CA . PRO A 1 146 ? -24.864 0.805 21.922 1.00 43.38 146 PRO A CA 1
ATOM 1162 C C . PRO A 1 146 ? -23.662 1.117 22.816 1.00 43.38 146 PRO A C 1
ATOM 1164 O O . PRO A 1 146 ? -23.655 0.785 24.002 1.00 43.38 146 PRO A O 1
ATOM 1167 N N . HIS A 1 147 ? -22.606 1.664 22.217 1.00 43.50 147 HIS A N 1
ATOM 1168 C CA . HIS A 1 147 ? -21.362 1.969 22.909 1.00 43.50 147 HIS A CA 1
ATOM 1169 C C . HIS A 1 147 ? -21.663 2.735 24.208 1.00 43.50 147 HIS A C 1
ATOM 1171 O O . HIS A 1 147 ? -22.045 3.902 24.155 1.00 43.50 147 HIS A O 1
ATOM 1177 N N . LYS A 1 148 ? -21.425 2.122 25.375 1.00 48.91 148 LYS A N 1
ATOM 1178 C CA . LYS A 1 148 ? -21.107 2.903 26.573 1.00 48.91 148 LYS A CA 1
ATOM 1179 C C . LYS A 1 148 ? -19.767 3.569 26.283 1.00 48.91 148 LYS A C 1
ATOM 1181 O O . LYS A 1 148 ? -18.723 2.919 26.269 1.00 48.91 148 LYS A O 1
ATOM 1186 N N . VAL A 1 149 ? -19.832 4.845 25.930 1.00 40.41 149 VAL A N 1
ATOM 1187 C CA . VAL A 1 149 ? -18.674 5.720 25.820 1.00 40.41 149 VAL A CA 1
ATOM 1188 C C . VAL A 1 149 ? -18.161 5.910 27.246 1.00 40.41 149 VAL A C 1
ATOM 1190 O O . VAL A 1 149 ? -18.707 6.707 27.995 1.00 40.41 149 VAL A O 1
ATOM 1193 N N . ILE A 1 150 ? -17.154 5.137 27.647 1.00 49.12 150 ILE A N 1
ATOM 1194 C CA . ILE A 1 150 ? -16.288 5.534 28.757 1.00 49.12 150 ILE A CA 1
ATOM 1195 C C . ILE A 1 150 ? -15.220 6.393 28.089 1.00 49.12 150 ILE A C 1
ATOM 1197 O O . ILE A 1 150 ? -14.202 5.896 27.613 1.00 49.12 150 ILE A O 1
ATOM 1201 N N . VAL A 1 151 ? -15.564 7.664 27.879 1.00 43.97 151 VAL A N 1
ATOM 1202 C CA . VAL A 1 151 ? -14.550 8.701 27.732 1.00 43.97 151 VAL A CA 1
ATOM 1203 C C . VAL A 1 151 ? -13.947 8.821 29.116 1.00 43.97 151 VAL A C 1
ATOM 1205 O O . VAL A 1 151 ? -14.645 9.204 30.053 1.00 43.97 151 VAL A O 1
ATOM 1208 N N . ASP A 1 152 ? -12.680 8.442 29.238 1.00 40.78 152 ASP A N 1
ATOM 1209 C CA . ASP A 1 152 ? -11.860 8.975 30.310 1.00 40.78 152 ASP A CA 1
ATOM 1210 C C . ASP A 1 152 ? -12.007 10.498 30.310 1.00 40.78 152 ASP A C 1
ATOM 1212 O O . ASP A 1 152 ? -12.087 11.137 29.254 1.00 40.78 152 ASP A O 1
ATOM 1216 N N . ASP A 1 153 ? -12.113 11.003 31.529 1.00 46.78 153 ASP A N 1
ATOM 1217 C CA . ASP A 1 153 ? -12.442 12.339 32.007 1.00 46.78 153 ASP A CA 1
ATOM 1218 C C . ASP A 1 153 ? -11.536 13.451 31.446 1.00 46.78 153 ASP A C 1
ATOM 1220 O O . ASP A 1 153 ? -10.797 14.132 32.150 1.00 46.78 153 ASP A O 1
ATOM 1224 N N . VAL A 1 154 ? -11.564 13.636 30.130 1.00 42.72 154 VAL A N 1
ATOM 1225 C CA . VAL A 1 154 ? -11.088 14.844 29.471 1.00 42.72 154 VAL A CA 1
ATOM 1226 C C . VAL A 1 154 ? -12.333 15.596 29.073 1.00 42.72 154 VAL A C 1
ATOM 1228 O O . VAL A 1 154 ? -12.983 15.246 28.087 1.00 42.72 154 VAL A O 1
ATOM 1231 N N . ASN A 1 155 ? -12.647 16.604 29.887 1.00 51.12 155 ASN A N 1
ATOM 1232 C CA . ASN A 1 155 ? -13.542 17.719 29.621 1.00 51.12 155 ASN A CA 1
ATOM 1233 C C . ASN A 1 155 ? -13.661 17.992 28.109 1.00 51.12 155 ASN A C 1
ATOM 1235 O O . ASN A 1 155 ? -12.909 18.773 27.525 1.00 51.12 155 ASN A O 1
ATOM 1239 N N . LYS A 1 156 ? -14.605 17.315 27.451 1.00 43.88 156 LYS A N 1
ATOM 1240 C CA . LYS A 1 156 ? -15.233 17.853 26.259 1.00 43.88 156 LYS A CA 1
ATOM 1241 C C . LYS A 1 156 ? -16.231 18.838 26.836 1.00 43.88 156 LYS A C 1
ATOM 1243 O O . LYS A 1 156 ? -17.223 18.364 27.390 1.00 43.88 156 LYS A O 1
ATOM 1248 N N . PRO A 1 157 ? -16.023 20.159 26.710 1.00 43.69 157 PRO A N 1
ATOM 1249 C CA . PRO A 1 157 ? -17.142 21.059 26.851 1.00 43.69 157 PRO A CA 1
ATOM 1250 C C . PRO A 1 157 ? -18.101 20.658 25.732 1.00 43.69 157 PRO A C 1
ATOM 1252 O O . PRO A 1 157 ? -17.892 20.958 24.552 1.00 43.69 157 PRO A O 1
ATOM 1255 N N . GLU A 1 158 ? -19.112 19.870 26.085 1.00 45.88 158 GLU A N 1
ATOM 1256 C CA . GLU A 1 158 ? -20.306 19.718 25.286 1.00 45.88 158 GLU A CA 1
ATOM 1257 C C . GLU A 1 158 ? -20.839 21.140 25.171 1.00 45.88 158 GLU A C 1
ATOM 1259 O O . GLU A 1 158 ? -21.442 21.661 26.106 1.00 45.88 158 GLU A O 1
ATOM 1264 N N . ARG A 1 159 ? -20.484 21.831 24.074 1.00 51.34 159 ARG A N 1
ATOM 1265 C CA . ARG A 1 159 ? -21.035 23.155 23.792 1.00 51.34 159 ARG A CA 1
ATOM 1266 C C . ARG A 1 159 ? -22.536 23.005 23.984 1.00 51.34 159 ARG A C 1
ATOM 1268 O O . ARG A 1 159 ? -23.103 22.153 23.287 1.00 51.34 159 ARG A O 1
ATOM 1275 N N . PRO A 1 160 ? -23.157 23.756 24.910 1.00 50.75 160 PRO A N 1
ATOM 1276 C CA . PRO A 1 160 ? -24.564 23.588 25.200 1.00 50.75 160 PRO A CA 1
ATOM 1277 C C . PRO A 1 160 ? -25.310 23.667 23.875 1.00 50.75 160 PRO A C 1
ATOM 1279 O O . PRO A 1 160 ? -25.262 24.689 23.185 1.00 50.75 160 PRO A O 1
ATOM 1282 N N . ARG A 1 161 ? -25.932 22.561 23.454 1.00 55.16 161 ARG A N 1
ATOM 1283 C CA . ARG A 1 161 ? -26.821 22.620 22.300 1.00 55.16 161 ARG A CA 1
ATOM 1284 C C . ARG A 1 161 ? -27.960 23.525 22.725 1.00 55.16 161 ARG A C 1
ATOM 1286 O O . ARG A 1 161 ? -28.708 23.193 23.639 1.00 55.16 161 ARG A O 1
ATOM 1293 N N . ARG A 1 162 ? -28.037 24.687 22.085 1.00 55.69 162 ARG A N 1
ATOM 1294 C CA . ARG A 1 162 ? -29.074 25.689 22.296 1.00 55.69 162 ARG A CA 1
ATOM 1295 C C . ARG A 1 162 ? -30.431 25.009 22.108 1.00 55.69 162 ARG A C 1
ATOM 1297 O O . ARG A 1 162 ? -30.792 24.656 20.989 1.00 55.69 162 ARG A O 1
ATOM 1304 N N . SER A 1 163 ? -31.135 24.753 23.206 1.00 56.62 163 SER A N 1
ATOM 1305 C CA . SER A 1 163 ? -32.399 24.006 23.208 1.00 56.62 163 SER A CA 1
ATOM 1306 C C . SER A 1 163 ? -33.552 24.794 22.583 1.00 56.62 163 SER A C 1
ATOM 1308 O O . SER A 1 163 ? -34.581 24.217 22.245 1.00 56.62 163 SER A O 1
ATOM 1310 N N . GLU A 1 164 ? -33.376 26.103 22.390 1.00 62.50 164 GLU A N 1
ATOM 1311 C CA . GLU A 1 164 ? -34.420 27.020 21.944 1.00 62.50 164 GLU A CA 1
ATOM 1312 C C . GLU A 1 164 ? -33.957 27.891 20.772 1.00 62.50 164 GLU A C 1
ATOM 1314 O O . GLU A 1 164 ? -32.783 28.270 20.654 1.00 62.50 164 GLU A O 1
ATOM 1319 N N . LYS A 1 165 ? -34.911 28.239 19.899 1.00 68.62 165 LYS A N 1
ATOM 1320 C CA . LYS A 1 165 ? -34.681 29.155 18.777 1.00 68.62 165 LYS A CA 1
ATOM 1321 C C . LYS A 1 165 ? -34.165 30.509 19.294 1.00 68.62 165 LYS A C 1
ATOM 1323 O O . LYS A 1 165 ? -34.688 31.019 20.286 1.00 68.62 165 LYS A O 1
ATOM 1328 N N . PRO A 1 166 ? -33.160 31.118 18.644 1.00 73.62 166 PRO A N 1
ATOM 1329 C CA . PRO A 1 166 ? -32.696 32.460 18.988 1.00 73.62 166 PRO A CA 1
ATOM 1330 C C . PRO A 1 166 ? -33.806 33.502 18.976 1.00 73.62 166 PRO A C 1
ATOM 1332 O O . PRO A 1 166 ? -34.394 33.782 17.939 1.00 73.62 166 PRO A O 1
ATOM 1335 N N . THR A 1 167 ? -34.077 34.085 20.149 1.00 78.88 167 THR A N 1
ATOM 1336 C CA . THR A 1 167 ? -34.780 35.366 20.242 1.00 78.88 167 THR A CA 1
ATOM 1337 C C . THR A 1 167 ? -33.760 36.494 20.123 1.00 78.88 167 THR A C 1
ATOM 1339 O O . THR A 1 167 ? -32.608 36.324 20.530 1.00 78.88 167 THR A O 1
ATOM 1342 N N . HIS A 1 168 ? -34.188 37.656 19.623 1.00 81.19 168 HIS A N 1
ATOM 1343 C CA . HIS A 1 168 ? -33.350 38.858 19.532 1.00 81.19 168 HIS A CA 1
ATOM 1344 C C . HIS A 1 168 ? -32.668 39.187 20.870 1.00 81.19 168 HIS A C 1
ATOM 1346 O O . HIS A 1 168 ? -31.474 39.457 20.932 1.00 81.19 168 HIS A O 1
ATOM 1352 N N . ARG A 1 169 ? -33.409 39.039 21.974 1.00 80.56 169 ARG A N 1
ATOM 1353 C CA . ARG A 1 169 ? -32.891 39.237 23.329 1.00 80.56 169 ARG A CA 1
ATOM 1354 C C . ARG A 1 169 ? -31.756 38.269 23.673 1.00 80.56 169 ARG A C 1
ATOM 1356 O O . ARG A 1 169 ? -30.757 38.684 24.246 1.00 80.56 169 ARG A O 1
ATOM 1363 N N . THR A 1 170 ? -31.903 36.988 23.338 1.00 82.25 170 THR A N 1
ATOM 1364 C CA . THR A 1 170 ? -30.867 35.987 23.620 1.00 82.25 170 THR A CA 1
ATOM 1365 C C . THR A 1 170 ? -29.620 36.208 22.759 1.00 82.25 170 THR A C 1
ATOM 1367 O O . THR A 1 170 ? -28.517 36.051 23.264 1.00 82.25 170 THR A O 1
ATOM 1370 N N . ILE A 1 171 ? -29.783 36.618 21.495 1.00 84.50 171 ILE A N 1
ATOM 1371 C CA . ILE A 1 171 ? -28.657 36.960 20.607 1.00 84.50 171 ILE A CA 1
ATOM 1372 C C . ILE A 1 171 ? -27.889 38.164 21.158 1.00 84.50 171 ILE A C 1
ATOM 1374 O O . ILE A 1 171 ? -26.666 38.124 21.238 1.00 84.50 171 ILE A O 1
ATOM 1378 N N . ASN A 1 172 ? -28.598 39.202 21.612 1.00 87.38 172 ASN A N 1
ATOM 1379 C CA . ASN A 1 172 ? -27.954 40.383 22.184 1.00 87.38 172 ASN A CA 1
ATOM 1380 C C . ASN A 1 172 ? -27.139 40.043 23.432 1.00 87.38 172 ASN A C 1
ATOM 1382 O O . ASN A 1 172 ? -26.033 40.549 23.576 1.00 87.38 172 ASN A O 1
ATOM 1386 N N . TYR A 1 173 ? -27.630 39.149 24.297 1.00 88.00 173 TYR A N 1
ATOM 1387 C CA . TYR A 1 173 ? -26.837 38.681 25.435 1.00 88.00 173 TYR A CA 1
ATOM 1388 C C . TYR A 1 173 ? -25.582 37.916 25.003 1.00 88.00 173 TYR A C 1
ATOM 1390 O O . TYR A 1 173 ? -24.521 38.162 25.563 1.00 88.00 173 TYR A O 1
ATOM 1398 N N . GLU A 1 174 ? -25.672 37.047 23.993 1.00 85.44 174 GLU A N 1
ATOM 1399 C CA . GLU A 1 174 ? -24.509 36.317 23.467 1.00 85.44 174 GLU A CA 1
ATOM 1400 C C . GLU A 1 174 ? -23.449 37.264 22.876 1.00 85.44 174 GLU A C 1
ATOM 1402 O O . GLU A 1 174 ? -22.264 37.110 23.167 1.00 85.44 174 GLU A O 1
ATOM 1407 N N . LEU A 1 175 ? -23.864 38.272 22.100 1.00 87.19 175 LEU A N 1
ATOM 1408 C CA . LEU A 1 175 ? -22.959 39.287 21.548 1.00 87.19 175 LEU A CA 1
ATOM 1409 C C . LEU A 1 175 ? -22.330 40.145 22.654 1.00 87.19 175 LEU A C 1
ATOM 1411 O O . LEU A 1 175 ? -21.121 40.369 22.652 1.00 87.19 175 LEU A O 1
ATOM 1415 N N . ALA A 1 176 ? -23.131 40.574 23.631 1.00 86.06 176 ALA A N 1
ATOM 1416 C CA . ALA A 1 176 ? -22.675 41.361 24.772 1.00 86.06 176 ALA A CA 1
ATOM 1417 C C . ALA A 1 176 ? -21.701 40.586 25.679 1.00 86.06 176 ALA A C 1
ATOM 1419 O O . ALA A 1 176 ? -20.783 41.184 26.238 1.00 86.06 176 ALA A O 1
ATOM 1420 N N . CYS A 1 177 ? -21.820 39.256 25.787 1.00 85.00 177 CYS A N 1
ATOM 1421 C CA . CYS A 1 177 ? -20.828 38.433 26.489 1.00 85.00 177 CYS A CA 1
ATOM 1422 C C . CYS A 1 177 ? -19.430 38.526 25.859 1.00 85.00 177 CYS A C 1
ATOM 1424 O O . CYS A 1 177 ? -18.445 38.349 26.571 1.00 85.00 177 CYS A O 1
ATOM 1426 N N . GLY A 1 178 ? -19.328 38.838 24.562 1.00 83.31 178 GLY A N 1
ATOM 1427 C CA . GLY A 1 178 ? -18.050 39.052 23.879 1.00 83.31 178 GLY A CA 1
ATOM 1428 C C . GLY A 1 178 ? -17.260 40.264 24.387 1.00 83.31 178 GLY A C 1
ATOM 1429 O O . GLY A 1 178 ? -16.056 40.329 24.169 1.00 83.31 178 GLY A O 1
ATOM 1430 N N . PHE A 1 179 ? -17.910 41.190 25.100 1.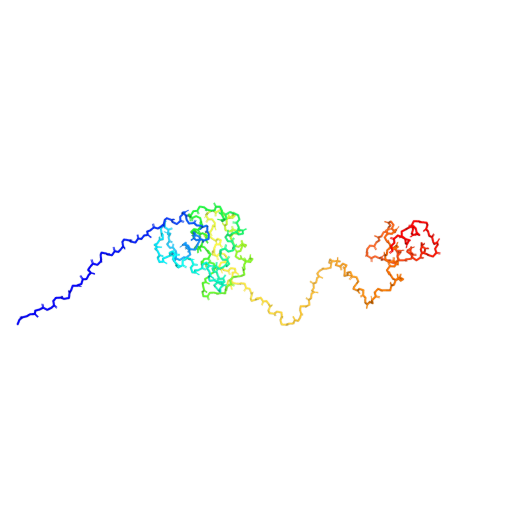00 82.62 179 PHE A N 1
ATOM 1431 C CA . PHE A 1 179 ? -17.264 42.349 25.728 1.00 82.62 179 PHE A CA 1
ATOM 1432 C C . PHE A 1 179 ? -16.719 42.041 27.134 1.00 82.62 179 PHE A C 1
ATOM 1434 O O . PHE A 1 179 ? -16.140 42.916 27.776 1.00 82.62 179 PHE A O 1
ATOM 1441 N N . CYS A 1 180 ? -16.919 40.822 27.644 1.00 83.62 180 CYS A N 1
ATOM 1442 C CA . CYS A 1 180 ? -16.380 40.395 28.930 1.00 83.62 180 CYS A CA 1
ATOM 1443 C C . CYS A 1 180 ? -14.917 39.955 28.764 1.00 83.62 180 CYS A C 1
ATOM 1445 O O . CYS A 1 180 ? -14.654 38.922 28.152 1.00 83.62 180 CYS A O 1
ATOM 1447 N N . GLU A 1 181 ? -13.971 40.711 29.330 1.00 78.94 181 GLU A N 1
ATOM 1448 C CA . GLU A 1 181 ? -12.529 40.417 29.236 1.00 78.94 181 GLU A CA 1
ATOM 1449 C C . GLU A 1 181 ? -12.148 39.091 29.927 1.00 78.94 181 GLU A C 1
ATOM 1451 O O . GLU A 1 181 ? -11.315 38.340 29.423 1.00 78.94 181 GLU A O 1
ATOM 1456 N N . GLU A 1 182 ? -12.810 38.755 31.040 1.00 79.25 182 GLU A N 1
ATOM 1457 C CA . GLU A 1 182 ? -12.583 37.524 31.815 1.00 79.25 182 GLU A CA 1
ATOM 1458 C C . GLU A 1 182 ? -13.610 36.431 31.467 1.00 79.25 182 GLU A C 1
ATOM 1460 O O . GLU A 1 182 ? -14.378 35.960 32.310 1.00 79.25 182 GLU A O 1
ATOM 1465 N N . LEU A 1 183 ? -13.678 36.044 30.190 1.00 77.44 183 LEU A N 1
ATOM 1466 C CA . LEU A 1 183 ? -14.606 35.005 29.745 1.00 77.44 183 LEU A CA 1
ATOM 1467 C C . LEU A 1 183 ? -14.106 33.601 30.124 1.00 77.44 183 LEU A C 1
ATOM 1469 O O . LEU A 1 183 ? -13.253 33.023 29.449 1.00 77.44 183 LEU A O 1
ATOM 1473 N N . ASP A 1 184 ? -14.706 33.010 31.157 1.00 79.56 184 ASP A N 1
ATOM 1474 C CA . ASP A 1 184 ? -14.551 31.583 31.445 1.00 79.56 184 ASP A CA 1
ATOM 1475 C C . ASP A 1 184 ? -15.541 30.748 30.617 1.00 79.56 184 ASP A C 1
ATOM 1477 O O . ASP A 1 184 ? -16.751 30.731 30.858 1.00 79.56 184 ASP A O 1
ATOM 1481 N N . LEU A 1 185 ? -15.011 30.005 29.643 1.00 76.00 185 LEU A N 1
ATOM 1482 C CA . LEU A 1 185 ? -15.794 29.119 28.777 1.00 76.00 185 LEU A CA 1
ATOM 1483 C C . LEU A 1 185 ? -16.429 27.942 29.536 1.00 76.00 185 LEU A C 1
ATOM 1485 O O . LEU A 1 185 ? -17.398 27.362 29.044 1.00 76.00 185 LEU A O 1
ATOM 1489 N N . ASN A 1 186 ? -15.912 27.592 30.717 1.00 75.62 186 ASN A N 1
ATOM 1490 C CA . ASN A 1 186 ? -16.473 26.537 31.559 1.00 75.62 186 ASN A CA 1
ATOM 1491 C C . ASN A 1 186 ? -17.553 27.066 32.521 1.00 75.62 186 ASN A C 1
ATOM 1493 O O . ASN A 1 186 ? -18.349 26.279 33.034 1.00 75.62 186 ASN A O 1
ATOM 1497 N N . ASN A 1 187 ? -17.631 28.385 32.738 1.00 80.56 187 ASN A N 1
ATOM 1498 C CA . ASN A 1 187 ? -18.631 29.023 33.591 1.00 80.56 187 ASN A CA 1
ATOM 1499 C C . ASN A 1 187 ? -19.117 30.351 32.992 1.00 80.56 187 ASN A C 1
ATOM 1501 O O . ASN A 1 187 ? -18.640 31.427 33.334 1.00 80.56 187 ASN A O 1
ATOM 1505 N N . LEU A 1 188 ? -20.144 30.284 32.145 1.00 80.50 188 LEU A N 1
ATOM 1506 C CA . LEU A 1 188 ? -20.672 31.452 31.428 1.00 80.50 188 LEU A CA 1
ATOM 1507 C C . LEU A 1 188 ? -21.546 32.390 32.283 1.00 80.50 188 LEU A C 1
ATOM 1509 O O . LEU A 1 188 ? -21.986 33.427 31.790 1.00 80.50 188 LEU A O 1
ATOM 1513 N N . ARG A 1 189 ? -21.841 32.056 33.549 1.00 82.38 189 ARG A N 1
ATOM 1514 C CA . ARG A 1 189 ? -22.739 32.872 34.392 1.00 82.38 189 ARG A CA 1
ATOM 1515 C C . ARG A 1 189 ? -22.232 34.308 34.606 1.00 82.38 189 ARG A C 1
ATOM 1517 O O . ARG A 1 189 ? -23.024 35.220 34.374 1.00 82.38 189 ARG A O 1
ATOM 1524 N N . PRO A 1 190 ? -20.952 34.545 34.958 1.00 86.31 190 PRO A N 1
ATOM 1525 C CA . PRO A 1 190 ? -20.429 35.898 35.145 1.00 86.31 190 PRO A CA 1
ATOM 1526 C C . PRO A 1 190 ? -20.485 36.724 33.857 1.00 86.31 190 PRO A C 1
ATOM 1528 O O . PRO A 1 190 ? -20.915 37.875 33.883 1.00 86.31 190 PRO A O 1
ATOM 1531 N N . ALA A 1 191 ? -20.146 36.116 32.715 1.00 86.12 191 ALA A N 1
ATOM 1532 C CA . ALA A 1 191 ? -20.222 36.774 31.413 1.00 86.12 191 ALA A CA 1
ATOM 1533 C C . ALA A 1 191 ? -21.667 37.129 31.022 1.00 86.12 191 ALA A C 1
ATOM 1535 O O . ALA A 1 191 ? -21.913 38.196 30.462 1.00 86.12 191 ALA A O 1
ATOM 1536 N N . MET A 1 192 ? -22.639 36.272 31.347 1.00 85.50 192 MET A N 1
ATOM 1537 C CA . MET A 1 192 ? -24.062 36.541 31.109 1.00 85.50 192 MET A CA 1
ATOM 1538 C C . MET A 1 192 ? -24.606 37.665 31.994 1.00 85.50 192 MET A C 1
ATOM 1540 O O . MET A 1 192 ? -25.428 38.461 31.539 1.00 85.50 192 MET A O 1
ATOM 1544 N N . ASP A 1 193 ? -24.178 37.747 33.252 1.00 87.38 193 ASP A N 1
ATOM 1545 C CA . ASP A 1 193 ? -24.602 38.823 34.152 1.00 87.38 193 ASP A CA 1
ATOM 1546 C C . ASP A 1 193 ? -23.932 40.154 33.789 1.00 87.38 193 ASP A C 1
ATOM 1548 O O . ASP A 1 193 ? -24.595 41.194 33.794 1.00 87.38 193 ASP A O 1
ATOM 1552 N N . PHE A 1 194 ? -22.6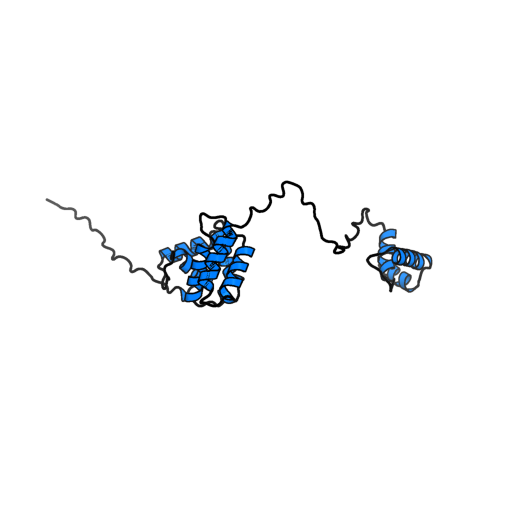72 40.117 33.344 1.00 89.12 194 PHE A N 1
ATOM 1553 C CA . PHE A 1 194 ? -21.999 41.259 32.728 1.00 89.12 194 PHE A CA 1
ATOM 1554 C C . PHE A 1 194 ? -22.746 41.755 31.483 1.00 89.12 194 PHE A C 1
ATOM 1556 O O . PHE A 1 194 ? -23.059 42.940 31.392 1.00 89.12 194 PHE A O 1
ATOM 1563 N N . ALA A 1 195 ? -23.100 40.849 30.567 1.00 89.31 195 ALA A N 1
ATOM 1564 C CA . ALA A 1 195 ? -23.844 41.169 29.351 1.00 89.31 195 ALA A CA 1
ATOM 1565 C C . ALA A 1 195 ? -25.185 41.854 29.654 1.00 89.31 195 ALA A C 1
ATOM 1567 O O . ALA A 1 195 ? -25.516 42.885 29.070 1.00 89.31 195 ALA A O 1
ATOM 1568 N N . LYS A 1 196 ? -25.954 41.318 30.612 1.00 90.44 196 LYS A N 1
ATOM 1569 C CA . LYS A 1 196 ? -27.209 41.944 31.056 1.00 90.44 196 LYS A CA 1
ATOM 1570 C C . LYS A 1 196 ? -26.978 43.340 31.625 1.00 90.44 196 LYS A C 1
ATOM 1572 O O . LYS A 1 196 ? -27.794 44.217 31.364 1.00 90.44 196 LYS A O 1
ATOM 1577 N N . ARG A 1 197 ? -25.900 43.536 32.389 1.00 90.25 197 ARG A N 1
ATOM 1578 C CA . ARG A 1 197 ? -25.559 44.826 32.991 1.00 90.25 197 ARG A CA 1
ATOM 1579 C C . ARG A 1 197 ? -25.224 45.870 31.930 1.00 90.25 197 ARG A C 1
ATOM 1581 O O . ARG A 1 197 ? -25.841 46.924 31.942 1.00 90.25 197 ARG A O 1
ATOM 1588 N N . ILE A 1 198 ? -24.340 45.568 30.976 1.00 90.75 198 ILE A N 1
ATOM 1589 C CA . ILE A 1 198 ? -23.946 46.552 29.950 1.00 90.75 198 ILE A CA 1
ATOM 1590 C C . ILE A 1 198 ? -25.097 46.932 29.011 1.00 90.75 198 ILE A C 1
ATOM 1592 O O . ILE A 1 198 ? -25.167 48.076 28.571 1.00 90.75 198 ILE A O 1
ATOM 1596 N N . ILE A 1 199 ? -26.022 46.000 28.752 1.00 87.88 199 ILE A N 1
ATOM 1597 C CA . ILE A 1 199 ? -27.245 46.274 27.986 1.00 87.88 199 ILE A CA 1
ATOM 1598 C C . ILE A 1 199 ? -28.230 47.110 28.811 1.00 87.88 199 ILE A C 1
ATOM 1600 O O . ILE A 1 199 ? -28.899 47.970 28.260 1.00 87.88 199 ILE A O 1
ATOM 1604 N N . ALA A 1 200 ? -28.352 46.861 30.118 1.00 89.50 200 ALA A N 1
ATOM 1605 C CA . ALA A 1 200 ? -29.241 47.637 30.984 1.00 89.50 200 ALA A CA 1
ATOM 1606 C C . ALA A 1 200 ? -28.714 49.056 31.259 1.00 89.50 200 ALA A C 1
ATOM 1608 O O . ALA A 1 200 ? -29.505 49.970 31.467 1.00 89.50 200 ALA A O 1
ATOM 1609 N N . GLU A 1 201 ? -27.392 49.226 31.272 1.00 88.69 201 GLU A N 1
ATOM 1610 C CA . GLU A 1 201 ? -26.703 50.501 31.496 1.00 88.69 201 GLU A CA 1
ATOM 1611 C C . GLU A 1 201 ? -26.476 51.303 30.199 1.00 88.69 201 GLU A C 1
ATOM 1613 O O . GLU A 1 201 ? -25.904 52.388 30.267 1.00 88.69 201 GLU A O 1
ATOM 1618 N N . ASP A 1 202 ? -26.903 50.789 29.034 1.00 81.81 202 ASP A N 1
ATOM 1619 C CA . ASP A 1 202 ? -26.691 51.393 27.705 1.00 81.81 202 ASP A CA 1
ATOM 1620 C C . ASP A 1 202 ? -25.243 51.868 27.491 1.00 81.81 202 ASP A C 1
ATOM 1622 O O . ASP A 1 202 ? -24.979 52.991 27.047 1.00 81.81 202 ASP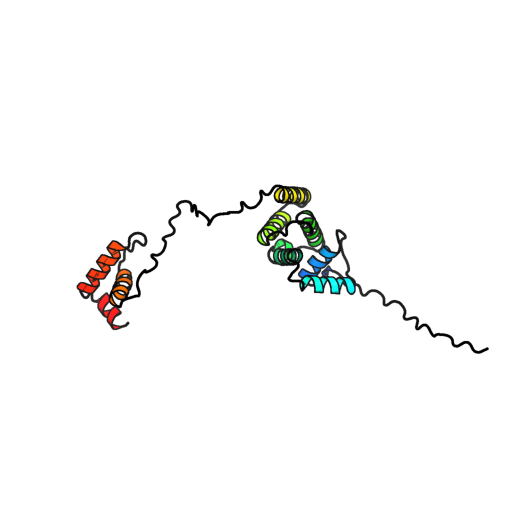 A O 1
ATOM 1626 N N . ARG A 1 203 ? -24.282 50.999 27.828 1.00 86.31 203 ARG A N 1
ATOM 1627 C CA . ARG A 1 203 ? -22.853 51.315 27.733 1.00 86.31 203 ARG A CA 1
ATOM 1628 C C . ARG A 1 203 ? -22.499 51.756 26.308 1.00 86.31 203 ARG A C 1
ATOM 1630 O O . ARG A 1 203 ? -22.950 51.159 25.333 1.00 86.31 203 ARG A O 1
ATOM 1637 N N . GLU A 1 204 ? -21.695 52.811 26.188 1.00 84.25 204 GLU A N 1
ATOM 1638 C CA . GLU A 1 204 ? -21.450 53.501 24.912 1.00 84.25 204 GLU A CA 1
ATOM 1639 C C . GLU A 1 204 ? -20.845 52.587 23.827 1.00 84.25 204 GLU A C 1
ATOM 1641 O O . GLU A 1 204 ? -21.234 52.658 22.665 1.00 84.25 204 GLU A O 1
ATOM 1646 N N . ASP A 1 205 ? -19.950 51.676 24.208 1.00 83.19 205 ASP A N 1
ATOM 1647 C CA . ASP A 1 205 ? -19.342 50.671 23.325 1.00 83.19 205 ASP A CA 1
ATOM 1648 C C . ASP A 1 205 ? -20.366 49.653 22.791 1.00 83.19 205 ASP A C 1
ATOM 1650 O O . ASP A 1 205 ? -20.408 49.369 21.591 1.00 83.19 205 ASP A O 1
ATOM 1654 N N . TRP A 1 206 ? -21.240 49.147 23.662 1.00 86.75 206 TRP A N 1
ATOM 1655 C CA . TRP A 1 206 ? -22.352 48.281 23.279 1.00 86.75 206 TRP A CA 1
ATOM 1656 C C . TRP A 1 206 ? -23.346 49.018 22.377 1.00 86.75 206 TRP A C 1
ATOM 1658 O O . TRP A 1 206 ? -23.777 48.489 21.352 1.00 86.75 206 TRP A O 1
ATOM 1668 N N . LYS A 1 207 ? -23.680 50.263 22.721 1.00 84.56 207 LYS A N 1
ATOM 1669 C CA . LYS A 1 207 ? -24.617 51.095 21.967 1.00 84.56 207 LYS A CA 1
ATOM 1670 C C . LYS A 1 207 ? -24.122 51.351 20.546 1.00 84.56 207 LYS A C 1
ATOM 1672 O O . LYS A 1 207 ? -24.881 51.134 19.604 1.00 84.56 207 LYS A O 1
ATOM 1677 N N . GLN A 1 208 ? -22.853 51.730 20.385 1.00 82.88 208 GLN A N 1
ATOM 1678 C CA . GLN A 1 208 ? -22.233 51.926 19.072 1.00 82.88 208 GLN A CA 1
ATOM 1679 C C . GLN A 1 208 ? -22.298 50.661 18.214 1.00 82.88 208 GLN A C 1
ATOM 1681 O O . GLN A 1 208 ? -22.707 50.739 1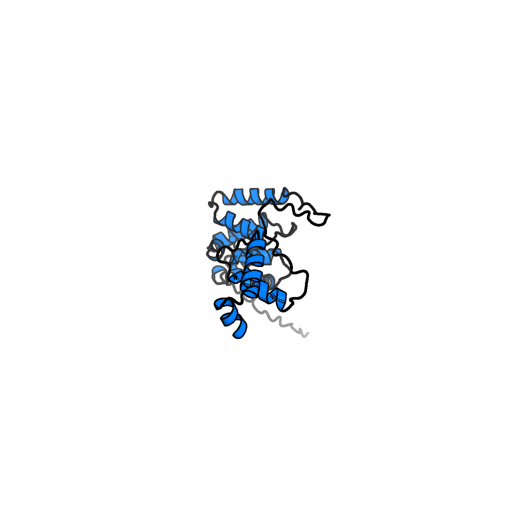7.058 1.00 82.88 208 GLN A O 1
ATOM 1686 N N . MET A 1 209 ? -21.983 49.498 18.789 1.00 80.44 209 MET A N 1
ATOM 1687 C CA . MET A 1 209 ? -22.071 48.218 18.083 1.00 80.44 209 MET A CA 1
ATOM 1688 C C . MET A 1 209 ? -23.521 47.852 17.721 1.00 80.44 209 MET A C 1
ATOM 1690 O O . MET A 1 209 ? -23.804 47.474 16.586 1.00 80.44 209 MET A O 1
ATOM 1694 N N . SER A 1 210 ? -24.459 48.006 18.658 1.00 75.06 210 SER A N 1
ATOM 1695 C CA . SER A 1 210 ? -25.864 47.615 18.469 1.00 75.06 210 SER A CA 1
ATOM 1696 C C . SER A 1 210 ? -26.633 48.484 17.467 1.00 75.06 210 SER A C 1
ATOM 1698 O O . SER A 1 210 ? -27.649 48.044 16.949 1.00 75.06 210 SER A O 1
ATOM 1700 N N . MET A 1 211 ? -26.159 49.699 17.164 1.00 74.62 211 MET A N 1
ATOM 1701 C CA . MET A 1 211 ? -26.719 50.527 16.087 1.00 74.62 211 MET A CA 1
ATOM 1702 C C . MET A 1 211 ? -26.203 50.136 14.695 1.00 74.62 211 MET A C 1
ATOM 1704 O O . MET A 1 211 ? -26.796 50.535 13.695 1.00 74.62 211 MET A O 1
ATOM 1708 N N . THR A 1 212 ? -25.083 49.410 14.620 1.00 67.75 212 THR A N 1
ATOM 1709 C CA . THR A 1 212 ? -24.440 49.031 13.349 1.00 67.75 212 THR A CA 1
ATOM 1710 C C . THR A 1 212 ? -24.845 47.654 12.814 1.00 67.75 212 THR A C 1
ATOM 1712 O O . THR A 1 212 ? -24.461 47.322 11.693 1.00 67.75 212 THR A O 1
ATOM 1715 N N . VAL A 1 213 ? -25.610 46.869 13.582 1.00 57.28 213 VAL A N 1
ATOM 1716 C CA . VAL A 1 213 ? -26.024 45.481 13.285 1.00 57.28 213 VAL A CA 1
ATOM 1717 C C . VAL A 1 213 ? -27.541 45.394 13.186 1.00 57.28 213 VAL A C 1
ATOM 1719 O O . VAL A 1 213 ? -28.021 44.723 12.245 1.00 57.28 213 VAL A O 1
#

Sequence (213 aa):
AGENGIQESHNPPANPQLTVVATLPFRHRVLAQYIGDGEYLYHVDTDQKKEIACLEMDTQNTTVQNLILAAENVEPFKKAIEHDIHKAVNAYKQVFPVDGKVPELCTTIKFFKEWFSAEHINRGLLVKEWAERLKNKPAPVKKTGPHKVIVDDVNKPERPRRSEKPTHRTINYELACGFCEELDLNNLRPAMDFAKRIIAEDREDWKQMSMTV

pLDDT: mean 81.74, std 17.81, range [38.62, 97.56]

Organism: NCBI:txid1151001